Protein AF-A0A966YFW1-F1 (afdb_monomer)

Sequence (247 aa):
MLSRCSARSSPVVWAVPWLLLLPLGALSLADDADTLRVETEVFDGDADTPLAKSLTLFARDVAWDFLAVAPGDGSPSVEPSDDGFGGEIILHDPARERVVLIDSHRNVRTTVDAIQLERLSVSLAKWARQSDDKLICWAGGPGFGEGVQVEDDQLELVGPRVRYRVKTVAAPSPELAVRYQQFADTAVLLRAFLHPGGVPPFPRLAINREVAAADSLPAEVTLETDPRGGFLNAPLAGVLQRQLRSV

Solvent-accessible surface area (backbone atoms only — not comparable to full-atom values): 14273 Å² total; per-residue (Å²): 134,89,85,91,88,87,92,85,86,84,84,91,82,85,90,81,93,76,75,93,73,82,80,84,71,78,75,73,76,77,64,76,86,65,57,49,46,41,34,38,36,32,21,59,45,90,48,94,61,56,55,30,39,35,44,37,40,36,50,90,81,27,39,40,35,42,38,41,71,48,74,74,83,80,59,77,65,59,68,56,44,101,86,67,61,53,35,42,39,38,38,41,32,66,93,73,45,30,34,39,42,34,36,63,84,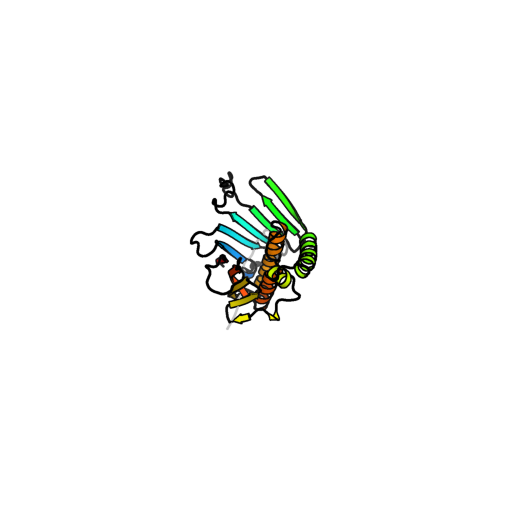79,70,44,75,50,77,49,50,43,69,58,52,50,53,46,51,57,50,51,34,58,52,22,58,70,43,89,48,63,43,42,19,56,34,28,49,89,76,50,69,92,58,49,46,77,50,102,52,38,40,38,38,77,56,66,50,35,37,38,40,32,34,48,39,80,31,99,39,56,68,54,10,47,53,49,33,57,51,53,44,51,52,48,47,49,47,51,68,76,48,75,89,62,80,55,55,51,56,61,45,40,50,41,50,55,41,26,76,66,31,15,37,75,37,31,40,37,40,39,44,50,96,81,74,60,105,68,92,70,92,67,55,24,46,34,36,40,47,49,74,66,134

Secondary structure (DSSP, 8-state):
-------------------------------GGG-EEEEEEEEETT-SS-SEEEEEEEETTEEEEEEEE-TTSSS---PPPTTS--SEEEEEEGGGTEEEEEETTTTEEEEEEHHHHHHHHHHHHHHHTT-SSHHHHHHTSS--GGGEEEETTEEEEEETTEEEEEEEEE-SSHHHHHHHHHHHHHHHHHHHHHSTTS--SHHHHHHHHHHHHTTEEEEEEEEEE-TTS-SSS-PPEEEEEEEEEE-

Nearest PDB structures (foldseek):
  2c5d-assembly1_A  TM=2.124E-01  e=3.261E-01  Homo sapiens
  1pz8-assembly3_C  TM=2.363E-01  e=5.399E-01  Gallus gallus
  5vxz-assembly2_B  TM=2.140E-01  e=7.145E-01  Homo sapiens
  1lhv-assembly1_A  TM=2.208E-01  e=1.000E+00  Homo sapiens
  1pz7-assembly2_B  TM=2.389E-01  e=1.058E+00  Gallus gallus

pLDDT: mean 76.96, std 21.73, range [23.53, 97.19]

Structure (mmCIF, N/CA/C/O backbone):
data_AF-A0A966YFW1-F1
#
_entry.id   AF-A0A966YFW1-F1
#
loop_
_atom_site.group_PDB
_atom_site.id
_atom_site.type_symbol
_atom_site.label_atom_id
_atom_site.label_alt_id
_atom_site.label_comp_id
_atom_site.label_asym_id
_atom_site.label_entity_id
_atom_site.label_seq_id
_atom_site.pdbx_PDB_ins_code
_atom_site.Cartn_x
_atom_site.Cartn_y
_atom_site.Cartn_z
_atom_site.occupancy
_atom_site.B_iso_or_equiv
_atom_site.auth_seq_id
_atom_site.auth_comp_id
_atom_site.auth_asym_id
_atom_site.auth_atom_id
_atom_site.pdbx_PDB_model_num
ATOM 1 N N . MET A 1 1 ? -11.728 -71.885 -36.676 1.00 31.69 1 MET A N 1
ATOM 2 C CA . MET A 1 1 ? -11.290 -73.239 -37.069 1.00 31.69 1 MET A CA 1
ATOM 3 C C . MET A 1 1 ? -10.083 -73.075 -37.993 1.00 31.69 1 MET A C 1
ATOM 5 O O . MET A 1 1 ? -10.265 -72.488 -39.042 1.00 31.69 1 MET A O 1
ATOM 9 N N . LEU A 1 2 ? -8.897 -73.506 -37.521 1.00 27.64 2 LEU A N 1
ATOM 10 C CA . LEU A 1 2 ? -7.653 -73.893 -38.238 1.00 27.64 2 LEU A CA 1
ATOM 11 C C . LEU A 1 2 ? -7.011 -72.862 -39.216 1.00 27.64 2 LEU A C 1
ATOM 13 O O . LEU A 1 2 ? -7.642 -72.502 -40.192 1.00 27.64 2 LEU A O 1
ATOM 17 N N . SER A 1 3 ? -5.822 -72.257 -39.036 1.00 23.53 3 SER A N 1
ATOM 18 C CA . SER A 1 3 ? -4.453 -72.655 -38.607 1.00 23.53 3 SER A CA 1
ATOM 19 C C . SER A 1 3 ? -3.464 -72.846 -39.787 1.00 23.53 3 SER A C 1
ATOM 21 O O . SER A 1 3 ? -3.769 -73.598 -40.706 1.00 23.53 3 SER A O 1
ATOM 23 N N . ARG A 1 4 ? -2.257 -72.238 -39.637 1.00 29.19 4 ARG A N 1
ATOM 24 C CA . ARG A 1 4 ? -0.926 -72.472 -40.290 1.00 29.19 4 ARG A CA 1
ATOM 25 C C . ARG A 1 4 ? -0.712 -71.975 -41.733 1.00 29.19 4 ARG A C 1
ATOM 27 O O . ARG A 1 4 ? -1.647 -71.977 -42.511 1.00 29.19 4 ARG A O 1
ATOM 34 N N . CYS A 1 5 ? 0.488 -71.655 -42.246 1.00 27.42 5 CYS A N 1
ATOM 35 C CA . CYS A 1 5 ? 1.857 -71.253 -41.819 1.00 27.42 5 CYS A CA 1
ATOM 36 C C . CYS A 1 5 ? 2.727 -71.266 -43.111 1.00 27.42 5 CYS A C 1
ATOM 38 O O . CYS A 1 5 ? 2.465 -72.121 -43.950 1.00 27.42 5 CYS A O 1
ATOM 40 N N . SER A 1 6 ? 3.771 -70.417 -43.230 1.00 32.22 6 SER A N 1
ATOM 41 C CA . SER A 1 6 ? 5.041 -70.576 -44.020 1.00 32.22 6 SER A CA 1
ATOM 42 C C . SER A 1 6 ? 5.529 -69.189 -44.507 1.00 32.22 6 SER A C 1
ATOM 44 O O . SER A 1 6 ? 4.779 -68.514 -45.200 1.00 32.22 6 SER A O 1
ATOM 46 N N . ALA A 1 7 ? 6.619 -68.569 -44.026 1.00 34.44 7 ALA A N 1
ATOM 47 C CA . ALA A 1 7 ? 8.069 -68.863 -44.062 1.00 34.44 7 ALA A CA 1
ATOM 48 C C . ALA A 1 7 ? 8.796 -68.443 -45.369 1.00 34.44 7 ALA A C 1
ATOM 50 O O . ALA A 1 7 ? 8.619 -69.075 -46.406 1.00 34.44 7 ALA A O 1
ATOM 51 N N . ARG A 1 8 ? 9.660 -67.409 -45.274 1.00 35.84 8 ARG A N 1
ATOM 52 C CA . ARG A 1 8 ? 10.908 -67.137 -46.049 1.00 35.84 8 ARG A CA 1
ATOM 53 C C . ARG A 1 8 ? 11.538 -65.829 -45.524 1.00 35.84 8 ARG A C 1
ATOM 55 O O . ARG A 1 8 ? 10.876 -64.803 -45.522 1.00 35.84 8 ARG A O 1
ATOM 62 N N . SER A 1 9 ? 12.623 -65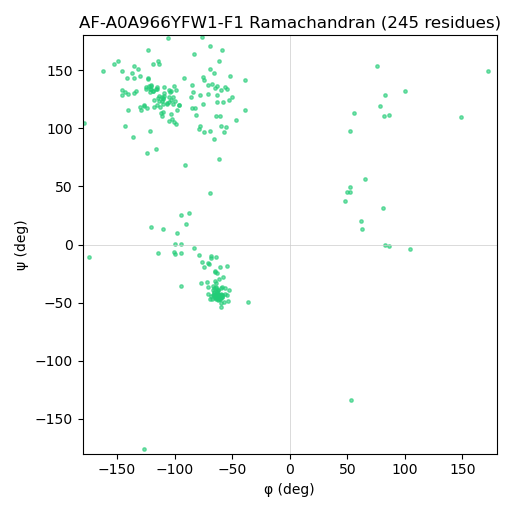.896 -44.747 1.00 38.50 9 SER A N 1
ATOM 63 C CA . SER A 1 9 ? 14.059 -65.905 -45.117 1.00 38.50 9 SER A CA 1
ATOM 64 C C . SER A 1 9 ? 14.671 -64.501 -45.278 1.00 38.50 9 SER A C 1
ATOM 66 O O . SER A 1 9 ? 14.347 -63.783 -46.218 1.00 38.50 9 SER A O 1
ATOM 68 N N . SER A 1 10 ? 15.566 -64.162 -44.341 1.00 39.62 10 SER A N 1
ATOM 69 C CA . SER A 1 10 ? 16.389 -62.942 -44.218 1.00 39.62 10 SER A CA 1
ATOM 70 C C . SER A 1 10 ? 17.486 -62.817 -45.299 1.00 39.62 10 SER A C 1
ATOM 72 O O . SER A 1 10 ? 17.724 -63.779 -46.030 1.00 39.62 10 SER A O 1
ATOM 74 N N . PRO A 1 11 ? 18.176 -61.659 -45.392 1.00 51.38 11 PRO A N 1
ATOM 75 C CA . PRO A 1 11 ? 19.410 -61.453 -44.606 1.00 51.38 11 PRO A CA 1
ATOM 76 C C . PRO A 1 11 ? 19.465 -60.062 -43.929 1.00 51.38 11 PRO A C 1
ATOM 78 O O . PRO A 1 11 ? 19.023 -59.067 -44.485 1.00 51.38 11 PRO A O 1
ATOM 81 N N . VAL A 1 12 ? 19.764 -59.990 -42.628 1.00 47.12 12 VAL A N 1
ATOM 82 C CA . VAL A 1 12 ? 21.082 -59.673 -42.027 1.00 47.12 12 VAL A CA 1
ATOM 83 C C . VAL A 1 12 ? 21.714 -58.381 -42.561 1.00 47.12 12 VAL A C 1
ATOM 85 O O . VAL A 1 12 ? 22.430 -58.399 -43.555 1.00 47.12 12 VAL A O 1
ATOM 88 N N . VAL A 1 13 ? 21.534 -57.290 -41.808 1.00 47.66 13 VAL A N 1
ATOM 89 C CA . VAL A 1 13 ? 22.480 -56.166 -41.726 1.00 47.66 13 VAL A CA 1
ATOM 90 C C . VAL A 1 13 ? 22.655 -55.826 -40.241 1.00 47.66 13 VAL A C 1
ATOM 92 O O . VAL A 1 13 ? 21.691 -55.814 -39.478 1.00 47.66 13 VAL A O 1
ATOM 95 N N . TRP A 1 14 ? 23.910 -55.677 -39.828 1.00 36.69 14 TRP A N 1
ATOM 96 C CA . TRP A 1 14 ? 24.372 -55.468 -38.455 1.00 36.69 14 TRP A CA 1
ATOM 97 C C . TRP A 1 14 ? 24.297 -54.000 -37.995 1.00 36.69 14 TRP A C 1
ATOM 99 O O . TRP A 1 14 ? 24.338 -53.094 -38.822 1.00 36.69 14 TRP A O 1
ATOM 109 N N . ALA A 1 15 ? 24.379 -53.838 -36.662 1.00 36.06 15 ALA A N 1
ATOM 110 C CA . ALA A 1 15 ? 24.678 -52.631 -35.868 1.00 36.06 15 ALA A CA 1
ATOM 111 C C . ALA A 1 15 ? 23.466 -51.698 -35.629 1.00 36.06 15 ALA A C 1
ATOM 113 O O . ALA A 1 15 ? 22.745 -51.377 -36.559 1.00 36.06 15 ALA A O 1
ATOM 114 N N . VAL A 1 16 ? 23.112 -51.258 -34.411 1.00 45.19 16 VAL A N 1
ATOM 115 C CA . VAL A 1 16 ? 23.868 -50.697 -33.269 1.00 45.19 16 VAL A CA 1
ATOM 116 C C . VAL A 1 16 ? 22.967 -50.810 -32.008 1.00 45.19 16 VAL A C 1
A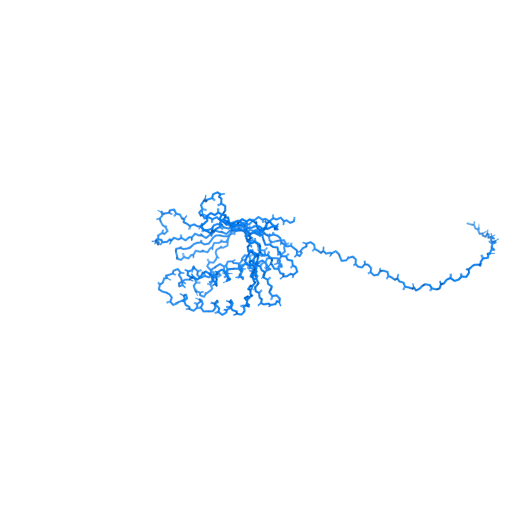TOM 118 O O . VAL A 1 16 ? 21.747 -50.726 -32.156 1.00 45.19 16 VAL A O 1
ATOM 121 N N . PRO A 1 17 ? 23.485 -50.982 -30.772 1.00 47.59 17 PRO A N 1
ATOM 122 C CA . PRO A 1 17 ? 22.651 -51.010 -29.572 1.00 47.59 17 PRO A CA 1
ATOM 123 C C . PRO A 1 17 ? 22.331 -49.576 -29.142 1.00 47.59 17 PRO A C 1
ATOM 125 O O . PRO A 1 17 ? 23.225 -48.844 -28.719 1.00 47.59 17 PRO A O 1
ATOM 128 N N . TRP A 1 18 ? 21.074 -49.153 -29.255 1.00 44.62 18 TRP A N 1
ATOM 129 C CA . TRP A 1 18 ? 20.637 -47.867 -28.715 1.00 44.62 18 TRP A CA 1
ATOM 130 C C . TRP A 1 18 ? 19.889 -48.046 -27.402 1.00 44.62 18 TRP A C 1
ATOM 132 O O . TRP A 1 18 ? 18.899 -48.768 -27.298 1.00 44.62 18 TRP A O 1
ATOM 142 N N . LEU A 1 19 ? 20.473 -47.382 -26.408 1.00 39.72 19 LEU A N 1
ATOM 143 C CA . LEU A 1 19 ? 20.003 -47.137 -25.062 1.00 39.72 19 LEU A CA 1
ATOM 144 C C . LEU A 1 19 ? 18.502 -46.836 -24.991 1.00 39.72 19 LEU A C 1
ATOM 146 O O . LEU A 1 19 ? 17.959 -46.053 -25.767 1.00 39.72 19 LEU A O 1
ATOM 150 N N . LEU A 1 20 ? 17.903 -47.375 -23.931 1.00 50.75 20 LEU A N 1
ATOM 151 C CA . LEU A 1 20 ? 16.764 -46.803 -23.225 1.00 50.75 20 LEU A CA 1
ATOM 152 C C . LEU A 1 20 ? 16.899 -45.277 -23.112 1.00 50.75 20 LEU A C 1
ATOM 154 O O . LEU A 1 20 ? 17.779 -44.778 -22.414 1.00 50.75 20 LEU A O 1
ATOM 158 N N . LEU A 1 21 ? 15.985 -44.552 -23.747 1.00 39.50 21 LEU A N 1
ATOM 159 C CA . LEU A 1 21 ? 15.719 -43.146 -23.473 1.00 39.50 21 LEU A CA 1
ATOM 160 C C . LEU A 1 21 ? 14.202 -42.970 -23.436 1.00 39.50 21 LEU A C 1
ATOM 162 O O . LEU A 1 21 ? 13.542 -42.788 -24.455 1.00 39.50 21 LEU A O 1
ATOM 166 N N . LEU A 1 22 ? 13.655 -43.077 -22.224 1.00 46.47 22 LEU A N 1
ATOM 167 C CA . LEU A 1 22 ? 12.407 -42.418 -21.859 1.00 46.47 22 LEU A CA 1
ATOM 168 C C . LEU A 1 22 ? 12.604 -40.913 -22.089 1.00 46.47 22 LEU A C 1
ATOM 170 O O . LEU A 1 22 ? 13.485 -40.343 -21.440 1.00 46.47 22 LEU A O 1
ATOM 174 N N . PRO A 1 23 ? 11.797 -40.220 -22.907 1.00 44.59 23 PRO A N 1
ATOM 175 C CA . PRO A 1 23 ? 11.575 -38.820 -22.646 1.00 44.59 23 PRO A CA 1
ATOM 176 C C . PRO A 1 23 ? 10.559 -38.761 -21.508 1.00 44.59 23 PRO A C 1
ATOM 178 O O . PRO A 1 23 ? 9.353 -38.930 -21.691 1.00 44.59 23 PRO A O 1
ATOM 181 N N . LEU A 1 24 ? 11.099 -38.541 -20.312 1.00 52.38 24 LEU A N 1
ATOM 182 C CA . LEU A 1 24 ? 10.411 -37.948 -19.176 1.00 52.38 24 LEU A CA 1
ATOM 183 C C . LEU A 1 24 ? 9.994 -36.523 -19.590 1.00 52.38 24 LEU A C 1
ATOM 185 O O . LEU A 1 24 ? 10.626 -35.535 -19.237 1.00 52.38 24 LEU A O 1
ATOM 189 N N . GLY A 1 25 ? 8.981 -36.424 -20.443 1.00 36.81 25 GLY A N 1
ATOM 190 C CA . GLY A 1 25 ? 8.371 -35.168 -20.847 1.00 36.81 25 GLY A CA 1
ATOM 191 C C . GLY A 1 25 ? 7.224 -34.852 -19.907 1.00 36.81 25 GLY A C 1
ATOM 192 O O . GLY A 1 25 ? 6.070 -34.904 -20.320 1.00 36.81 25 GLY A O 1
ATOM 193 N N . ALA A 1 26 ? 7.525 -34.549 -18.643 1.00 43.28 26 ALA A N 1
ATOM 194 C CA . ALA A 1 26 ? 6.608 -33.731 -17.866 1.00 43.28 26 ALA A CA 1
ATOM 195 C C . ALA A 1 26 ? 6.612 -32.351 -18.535 1.00 43.28 26 ALA A C 1
ATOM 197 O O . ALA A 1 26 ? 7.470 -31.513 -18.268 1.00 43.28 26 ALA A O 1
ATOM 198 N N . LEU A 1 27 ? 5.694 -32.154 -19.483 1.00 38.38 27 LEU A N 1
ATOM 199 C CA . LEU A 1 27 ? 5.225 -30.828 -19.847 1.00 38.38 27 LEU A CA 1
ATOM 200 C C . LEU A 1 27 ? 4.682 -30.227 -18.553 1.00 38.38 27 LEU A C 1
ATOM 202 O O . LEU A 1 27 ? 3.572 -30.538 -18.130 1.00 38.38 27 LEU A O 1
ATOM 206 N N . SER A 1 28 ? 5.519 -29.435 -17.886 1.00 43.19 28 SER A N 1
ATOM 207 C CA . SER A 1 28 ? 5.058 -28.495 -16.881 1.00 43.19 28 SER A CA 1
ATOM 208 C C . SER A 1 28 ? 4.106 -27.563 -17.616 1.00 43.19 28 SER A C 1
ATOM 210 O O . SER A 1 28 ? 4.543 -26.695 -18.369 1.00 43.19 28 SER A O 1
ATOM 212 N N . LEU A 1 29 ? 2.806 -27.787 -17.440 1.00 41.31 29 LEU A N 1
ATOM 213 C CA . LEU A 1 29 ? 1.833 -26.713 -17.536 1.00 41.31 29 LEU A CA 1
ATOM 214 C C . LEU A 1 29 ? 2.327 -25.671 -16.530 1.00 41.31 29 LEU A C 1
ATOM 216 O O . LEU A 1 29 ? 2.267 -25.900 -15.326 1.00 41.31 29 LEU A O 1
ATOM 220 N N . ALA A 1 30 ? 2.977 -24.616 -17.020 1.00 40.53 30 ALA A N 1
ATOM 221 C CA . ALA A 1 30 ? 3.114 -23.409 -16.230 1.00 40.53 30 ALA A CA 1
ATOM 222 C C . ALA A 1 30 ? 1.677 -22.961 -15.974 1.00 40.53 30 ALA A C 1
ATOM 224 O O . ALA A 1 30 ? 0.942 -22.677 -16.918 1.00 40.53 30 ALA A O 1
ATOM 225 N N . ASP A 1 31 ? 1.264 -23.083 -14.723 1.00 43.78 31 ASP A N 1
ATOM 226 C CA . ASP A 1 31 ? -0.057 -22.708 -14.266 1.00 43.78 31 ASP A CA 1
ATOM 227 C C . ASP A 1 31 ? -0.209 -21.193 -14.466 1.00 43.78 31 ASP A C 1
ATOM 229 O O . ASP A 1 31 ? 0.606 -20.415 -13.969 1.00 43.78 31 ASP A O 1
ATOM 233 N N . ASP A 1 32 ? -1.221 -20.770 -15.225 1.00 52.00 32 ASP A N 1
ATOM 234 C CA . ASP A 1 32 ? -1.573 -19.350 -15.426 1.00 52.00 32 ASP A CA 1
ATOM 235 C C . ASP A 1 32 ? -2.011 -18.693 -14.095 1.00 52.00 32 ASP A C 1
ATOM 237 O O . ASP A 1 32 ? -2.123 -17.475 -13.982 1.00 52.00 32 ASP A O 1
ATOM 241 N N . ALA A 1 33 ? -2.226 -19.508 -13.053 1.00 56.88 33 ALA A N 1
ATOM 242 C CA . ALA A 1 33 ? -2.637 -19.097 -11.716 1.00 56.88 33 ALA A CA 1
ATOM 243 C C . ALA A 1 33 ? -1.577 -18.300 -10.927 1.00 56.88 33 ALA A C 1
ATOM 245 O O . ALA A 1 33 ? -1.896 -17.750 -9.871 1.00 56.88 33 ALA A O 1
ATOM 246 N N . ASP A 1 34 ? -0.330 -18.218 -11.406 1.00 68.56 34 ASP A N 1
ATOM 247 C CA . ASP A 1 34 ? 0.773 -17.595 -10.660 1.00 68.56 34 ASP A CA 1
ATOM 248 C C . ASP A 1 34 ? 1.116 -16.159 -11.072 1.00 68.56 34 ASP A C 1
ATOM 250 O O . ASP A 1 34 ? 1.922 -15.501 -10.399 1.00 68.56 34 ASP A O 1
ATOM 254 N N . THR A 1 35 ? 0.516 -15.658 -12.151 1.00 80.62 35 THR A N 1
ATOM 255 C CA . THR A 1 35 ? 0.765 -14.303 -12.648 1.00 80.62 35 THR A CA 1
ATOM 256 C C . THR A 1 35 ? -0.431 -13.398 -12.412 1.00 80.62 35 THR A C 1
ATOM 258 O O . THR A 1 35 ? -1.559 -13.732 -12.752 1.00 80.62 35 THR A O 1
ATOM 261 N N . LEU A 1 36 ? -0.178 -12.218 -11.846 1.00 88.50 36 LEU A N 1
ATOM 262 C CA . LEU A 1 36 ? -1.191 -11.186 -11.650 1.00 88.50 36 LEU A CA 1
ATOM 263 C C . LEU A 1 36 ? -0.717 -9.881 -12.289 1.00 88.50 36 LEU A C 1
ATOM 265 O O . LEU A 1 36 ? 0.419 -9.451 -12.083 1.00 88.50 36 LEU A O 1
ATOM 269 N N . ARG A 1 37 ? -1.612 -9.235 -13.034 1.00 92.88 37 ARG A N 1
ATOM 270 C CA . ARG A 1 37 ? -1.425 -7.894 -13.588 1.00 92.88 37 ARG A CA 1
ATOM 271 C C . ARG A 1 37 ? -2.409 -6.932 -12.936 1.00 92.88 37 ARG A C 1
ATOM 273 O O . ARG A 1 37 ? -3.615 -7.174 -12.930 1.00 92.88 37 ARG A O 1
ATOM 280 N N . VAL A 1 38 ? -1.891 -5.829 -12.410 1.00 91.88 38 VAL A N 1
ATOM 281 C CA . VAL A 1 38 ? -2.697 -4.756 -11.821 1.00 91.88 38 VAL A CA 1
ATOM 282 C C . VAL A 1 38 ? -2.306 -3.444 -12.473 1.00 91.88 38 VAL A C 1
ATOM 284 O O . VAL A 1 38 ? -1.158 -3.024 -12.394 1.00 91.88 38 VAL A O 1
ATOM 287 N N . GLU A 1 39 ? -3.262 -2.784 -13.104 1.00 92.38 39 GLU A N 1
ATOM 288 C CA . GLU A 1 39 ? -3.113 -1.411 -13.568 1.00 92.38 39 GLU A CA 1
ATOM 289 C C . GLU A 1 39 ? -3.774 -0.494 -12.554 1.00 92.38 39 GLU A C 1
ATOM 291 O O . GLU A 1 39 ? -4.884 -0.761 -12.101 1.00 92.38 39 GLU A O 1
ATOM 296 N N . THR A 1 40 ? -3.086 0.570 -12.170 1.00 90.50 40 THR A N 1
ATOM 297 C CA . THR A 1 40 ? -3.562 1.528 -11.182 1.00 90.50 40 THR A CA 1
ATOM 298 C C . THR A 1 40 ? -3.635 2.910 -11.801 1.00 90.50 40 THR A C 1
ATOM 300 O O . THR A 1 40 ? -2.687 3.359 -12.438 1.00 90.50 40 THR A O 1
ATOM 303 N N . GLU A 1 41 ? -4.723 3.620 -11.530 1.00 90.38 41 GLU A N 1
ATOM 304 C CA . GLU A 1 41 ? -4.873 5.042 -11.820 1.00 90.38 41 GLU A CA 1
ATOM 305 C C . GLU A 1 41 ? -5.162 5.795 -10.521 1.00 90.38 41 GLU A C 1
ATOM 307 O O . GLU A 1 41 ? -6.019 5.383 -9.737 1.00 90.38 41 GLU A O 1
ATOM 312 N N . VAL A 1 42 ? -4.430 6.883 -10.279 1.00 87.12 42 VAL A N 1
ATOM 313 C CA . VAL A 1 42 ? -4.583 7.733 -9.092 1.00 87.12 42 VAL A CA 1
ATOM 314 C C . VAL A 1 42 ? -5.158 9.077 -9.512 1.00 87.12 42 VAL A C 1
ATOM 316 O O . VAL A 1 42 ? -4.582 9.740 -10.366 1.00 87.12 42 VAL A O 1
ATOM 319 N N . PHE A 1 43 ? -6.246 9.502 -8.883 1.00 87.00 43 PHE A N 1
ATOM 320 C CA . PHE A 1 43 ? -6.932 10.768 -9.125 1.00 87.00 43 PHE A CA 1
ATOM 321 C C . PHE A 1 43 ? -6.920 11.632 -7.860 1.00 87.00 43 PHE A C 1
ATOM 323 O O . PHE A 1 43 ? -6.836 11.108 -6.744 1.00 87.00 43 PHE A O 1
ATOM 330 N N . ASP A 1 44 ? -7.024 12.947 -8.046 1.00 82.88 44 ASP A N 1
ATOM 331 C CA . ASP A 1 44 ? -7.275 13.916 -6.976 1.00 82.88 44 ASP A CA 1
ATOM 332 C C . ASP A 1 44 ? -8.682 14.498 -7.126 1.00 82.88 44 ASP A C 1
ATOM 334 O O . ASP A 1 44 ? -9.043 15.054 -8.165 1.00 82.88 44 ASP A O 1
ATOM 338 N N . GLY A 1 45 ? -9.488 14.309 -6.088 1.00 80.62 45 GLY A N 1
ATOM 339 C CA . GLY A 1 45 ? -10.914 14.586 -6.068 1.00 80.62 45 GLY A CA 1
ATOM 340 C C . GLY A 1 45 ? -11.650 13.905 -7.221 1.00 80.62 45 GLY A C 1
ATOM 341 O O . GLY A 1 45 ? -11.430 12.732 -7.523 1.00 80.62 45 GLY A O 1
ATOM 342 N N . ASP A 1 46 ? -12.509 14.683 -7.871 1.00 77.50 46 ASP A N 1
ATOM 343 C CA . ASP A 1 46 ? -13.343 14.255 -8.995 1.00 77.50 46 ASP A CA 1
ATOM 344 C C . ASP A 1 46 ? -12.694 14.568 -10.358 1.00 77.50 46 ASP A C 1
ATOM 346 O O . ASP A 1 46 ? -13.389 14.785 -11.350 1.00 77.50 46 ASP A O 1
ATOM 350 N N . ALA A 1 47 ? -11.361 14.672 -10.422 1.00 80.06 47 ALA A N 1
ATOM 351 C CA . ALA A 1 47 ? -10.672 14.938 -11.680 1.00 80.06 47 ALA A CA 1
ATOM 352 C C . ALA A 1 47 ? -10.857 13.780 -12.676 1.00 80.06 47 ALA A C 1
ATOM 354 O O . ALA A 1 47 ? -10.643 12.619 -12.342 1.00 80.06 47 ALA A O 1
ATOM 355 N N . ASP A 1 48 ? -11.160 14.103 -13.936 1.00 80.00 48 ASP A N 1
ATOM 356 C CA . ASP A 1 48 ? -11.307 13.102 -15.007 1.00 80.00 48 ASP A CA 1
ATOM 357 C C . ASP A 1 48 ? -9.960 12.563 -15.522 1.00 80.00 48 ASP A C 1
ATOM 359 O O . ASP A 1 48 ? -9.905 11.562 -16.237 1.00 80.00 48 ASP A O 1
ATOM 363 N N . THR A 1 49 ? -8.855 13.240 -15.195 1.00 80.88 49 THR A N 1
ATOM 364 C CA . THR A 1 49 ? -7.502 12.845 -15.604 1.00 80.88 49 THR A CA 1
ATOM 365 C C . THR A 1 49 ? -6.727 12.328 -14.395 1.00 80.88 49 THR A C 1
ATOM 367 O O . THR A 1 49 ? -6.644 13.039 -13.392 1.00 80.88 49 THR A O 1
ATOM 370 N N . PRO A 1 50 ? -6.131 11.126 -14.469 1.00 83.88 50 PRO A N 1
ATOM 371 C CA . PRO A 1 50 ? -5.330 10.606 -13.373 1.00 83.88 50 PRO A CA 1
ATOM 372 C C . PRO A 1 50 ? -4.015 11.381 -13.241 1.00 83.88 50 PRO A C 1
ATOM 374 O O . PRO A 1 50 ? -3.334 11.653 -14.229 1.00 83.88 50 PRO A O 1
ATOM 377 N N . LEU A 1 51 ? -3.640 11.682 -12.000 1.00 82.31 51 LEU A N 1
ATOM 378 C CA . LEU A 1 51 ? -2.353 12.260 -11.618 1.00 82.31 51 LEU A CA 1
ATOM 379 C C . LEU A 1 51 ? -1.187 11.299 -11.867 1.00 82.31 51 LEU A C 1
ATOM 381 O O . LEU A 1 51 ? -0.086 11.715 -12.222 1.00 82.31 51 LEU A O 1
ATOM 385 N N . ALA A 1 52 ? -1.423 10.007 -11.660 1.00 83.25 52 ALA A N 1
ATOM 386 C CA . ALA A 1 52 ? -0.418 8.977 -11.857 1.00 83.25 52 ALA A CA 1
ATOM 387 C C . ALA A 1 52 ? -1.060 7.696 -12.373 1.00 83.25 52 ALA A C 1
ATOM 389 O O . ALA A 1 52 ? -2.207 7.375 -12.041 1.00 83.25 52 ALA A O 1
ATOM 390 N N . LYS A 1 53 ? -0.288 6.950 -13.159 1.00 87.06 53 LYS A N 1
ATOM 391 C CA . LYS A 1 53 ? -0.621 5.590 -13.567 1.00 87.06 53 LYS A CA 1
ATOM 392 C C . LYS A 1 53 ? 0.504 4.658 -13.155 1.00 87.06 53 LYS A C 1
ATOM 394 O O . LYS A 1 53 ? 1.674 5.025 -13.251 1.00 87.06 53 LYS A O 1
ATOM 399 N N . SER A 1 54 ? 0.169 3.448 -12.737 1.00 89.38 54 SER A N 1
ATOM 400 C CA . SER A 1 54 ? 1.171 2.402 -12.565 1.00 89.38 54 SER A CA 1
ATOM 401 C C . SER A 1 54 ? 0.712 1.070 -13.131 1.00 89.38 54 SER A C 1
ATOM 403 O O . SER A 1 54 ? -0.484 0.793 -13.248 1.00 89.38 54 SER A O 1
ATOM 405 N N . LEU A 1 55 ? 1.687 0.253 -13.511 1.00 92.00 55 LEU A N 1
ATOM 406 C CA . LEU A 1 55 ? 1.495 -1.140 -13.882 1.00 92.00 55 LEU A CA 1
ATOM 407 C C . LEU A 1 55 ? 2.280 -1.994 -12.895 1.00 92.00 55 LEU A C 1
ATOM 409 O O . LEU A 1 55 ? 3.502 -1.916 -12.865 1.00 92.00 55 LEU A O 1
ATOM 413 N N . THR A 1 56 ? 1.595 -2.844 -12.143 1.00 93.94 56 THR A N 1
ATOM 414 C CA . THR A 1 56 ? 2.221 -3.819 -11.256 1.00 93.94 56 THR A CA 1
ATOM 415 C C . THR A 1 56 ? 2.086 -5.223 -11.840 1.00 93.94 56 THR A C 1
ATOM 417 O O . THR A 1 56 ? 0.977 -5.711 -12.075 1.00 93.94 56 THR A O 1
ATOM 420 N N . LEU A 1 57 ? 3.218 -5.890 -12.064 1.00 94.00 57 LEU A N 1
ATOM 421 C CA . LEU A 1 57 ? 3.295 -7.273 -12.529 1.00 94.00 57 LEU A CA 1
ATOM 422 C C . LEU A 1 57 ? 3.829 -8.167 -11.413 1.00 94.00 57 LEU A C 1
ATOM 424 O O . LEU A 1 57 ? 4.937 -7.961 -10.918 1.00 94.00 57 LEU A O 1
ATOM 428 N N . PHE A 1 58 ? 3.063 -9.188 -11.052 1.00 92.25 58 PHE A N 1
ATOM 429 C CA . PHE A 1 58 ? 3.467 -10.211 -10.097 1.00 92.25 58 PHE A CA 1
ATOM 430 C C . PHE A 1 58 ? 3.971 -11.422 -10.871 1.00 92.25 58 PHE A C 1
ATOM 432 O O . PHE A 1 58 ? 3.212 -12.062 -11.599 1.00 92.25 58 PHE A O 1
ATOM 439 N N . ALA A 1 59 ? 5.256 -11.730 -10.719 1.00 86.62 59 ALA A N 1
ATOM 440 C CA . ALA A 1 59 ? 5.876 -12.880 -11.358 1.00 86.62 59 ALA A CA 1
ATOM 441 C C . ALA A 1 59 ? 6.945 -13.474 -10.441 1.00 86.62 59 ALA A C 1
ATOM 443 O O . ALA A 1 59 ? 7.851 -12.765 -10.002 1.00 86.62 59 ALA A O 1
ATOM 444 N N . ARG A 1 60 ? 6.875 -14.793 -10.207 1.00 82.06 60 ARG A N 1
ATOM 445 C CA . ARG A 1 60 ? 7.872 -15.545 -9.416 1.00 82.06 60 ARG A CA 1
ATOM 446 C C . ARG A 1 60 ? 8.132 -14.910 -8.040 1.00 82.06 60 ARG A C 1
ATOM 448 O O . ARG A 1 60 ? 9.281 -14.649 -7.694 1.00 82.06 60 ARG A O 1
ATOM 455 N N . ASP A 1 61 ? 7.055 -14.604 -7.316 1.00 83.94 61 ASP A N 1
ATOM 456 C CA . ASP A 1 61 ? 7.061 -13.982 -5.977 1.00 83.94 61 ASP A CA 1
ATOM 457 C C . ASP A 1 61 ? 7.673 -12.575 -5.889 1.00 83.94 61 ASP A C 1
ATOM 459 O O . ASP A 1 61 ? 7.911 -12.059 -4.799 1.00 83.94 61 ASP A O 1
ATOM 463 N N . VAL A 1 62 ? 7.898 -11.926 -7.032 1.00 92.06 62 VAL A N 1
ATOM 464 C CA . VAL A 1 62 ? 8.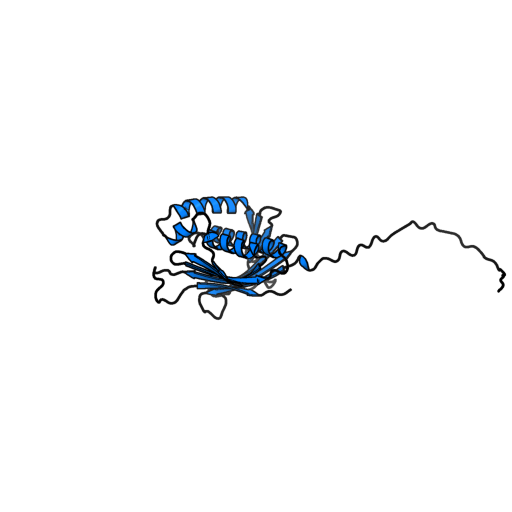396 -10.554 -7.117 1.00 92.06 62 VAL A CA 1
ATOM 465 C C . VAL A 1 62 ? 7.326 -9.678 -7.757 1.00 92.06 62 VAL A C 1
ATOM 467 O O . VAL A 1 62 ? 6.755 -10.046 -8.788 1.00 92.06 62 VAL A O 1
ATOM 470 N N . ALA A 1 63 ? 7.069 -8.512 -7.163 1.00 94.88 63 ALA A N 1
ATOM 471 C CA . ALA A 1 63 ? 6.202 -7.502 -7.760 1.00 94.88 63 ALA A CA 1
ATOM 472 C C . ALA A 1 63 ? 7.052 -6.413 -8.423 1.00 94.88 63 ALA A C 1
ATOM 474 O O . ALA A 1 63 ? 7.905 -5.795 -7.781 1.00 94.88 63 ALA A O 1
ATOM 475 N N . TRP A 1 64 ? 6.821 -6.203 -9.713 1.00 94.88 64 TRP A N 1
ATOM 476 C CA . TRP A 1 64 ? 7.433 -5.152 -10.519 1.00 94.88 64 TRP A CA 1
ATOM 477 C C . TRP A 1 64 ? 6.412 -4.047 -10.712 1.00 94.88 64 TRP A C 1
ATOM 479 O O . TRP A 1 64 ? 5.416 -4.276 -11.390 1.00 94.88 64 TRP A O 1
ATOM 489 N N . ASP A 1 65 ? 6.649 -2.880 -10.133 1.00 93.19 65 ASP A N 1
ATOM 490 C CA . ASP A 1 65 ? 5.787 -1.715 -10.280 1.00 93.19 65 ASP A CA 1
ATOM 491 C C . ASP A 1 65 ? 6.456 -0.683 -11.190 1.00 93.19 65 ASP A C 1
ATOM 493 O O . ASP A 1 65 ? 7.571 -0.225 -10.936 1.00 93.19 65 ASP A O 1
ATOM 497 N N . PHE A 1 66 ? 5.781 -0.360 -12.286 1.00 91.56 66 PHE A N 1
ATOM 498 C CA . PHE A 1 66 ? 6.213 0.613 -13.279 1.00 91.56 66 PHE A CA 1
ATOM 499 C C . PHE A 1 66 ? 5.375 1.870 -13.087 1.00 91.56 66 PHE A C 1
ATOM 501 O O . PHE A 1 66 ? 4.192 1.882 -13.435 1.00 91.56 66 PHE A O 1
ATOM 508 N N . LEU A 1 67 ? 5.973 2.916 -12.523 1.00 86.88 67 LEU A N 1
ATOM 509 C CA . LEU A 1 67 ? 5.294 4.163 -12.202 1.00 86.88 67 LEU A CA 1
ATOM 510 C C . LEU A 1 67 ? 5.495 5.185 -13.323 1.00 86.88 67 LEU A C 1
ATOM 512 O O . LEU A 1 67 ? 6.617 5.603 -13.609 1.00 86.88 67 LEU A O 1
ATOM 516 N N . ALA A 1 68 ? 4.389 5.624 -13.918 1.00 79.75 68 ALA A N 1
ATOM 517 C CA . ALA A 1 68 ? 4.345 6.728 -14.865 1.00 79.75 68 ALA A CA 1
ATOM 518 C C . ALA A 1 68 ? 3.606 7.912 -14.222 1.00 79.75 68 ALA A C 1
ATOM 520 O O . ALA A 1 68 ? 2.391 7.869 -14.003 1.00 79.75 68 ALA A O 1
ATOM 521 N N . VAL A 1 69 ? 4.341 8.979 -13.912 1.00 63.97 69 VAL A N 1
ATOM 522 C CA . VAL A 1 69 ? 3.752 10.230 -13.412 1.00 63.97 69 VAL A CA 1
ATOM 523 C C . VAL A 1 69 ? 3.299 11.065 -14.607 1.00 63.97 69 VAL A C 1
ATOM 525 O O . VAL A 1 69 ? 4.044 11.219 -15.577 1.00 63.97 69 VAL A O 1
ATOM 528 N N . ALA A 1 70 ? 2.065 11.576 -14.571 1.00 57.31 70 ALA A N 1
ATOM 529 C CA . ALA A 1 70 ? 1.569 12.427 -15.643 1.00 57.31 70 ALA A CA 1
ATOM 530 C C . ALA A 1 70 ? 2.339 13.766 -15.656 1.00 57.31 70 ALA A C 1
ATOM 532 O O . ALA A 1 70 ? 2.569 14.349 -14.594 1.00 57.31 70 ALA A O 1
ATOM 533 N N . PRO A 1 71 ? 2.720 14.297 -16.831 1.00 48.34 71 PRO A N 1
ATOM 534 C CA . PRO A 1 71 ? 3.372 15.598 -16.924 1.00 48.34 71 PRO A CA 1
ATOM 535 C C . PRO A 1 71 ? 2.359 16.697 -16.569 1.00 48.34 71 PRO A C 1
ATOM 537 O O . PRO A 1 71 ? 1.543 17.089 -17.401 1.00 48.34 71 PRO A O 1
ATOM 540 N N . GLY A 1 72 ? 2.363 17.174 -15.322 1.00 45.16 72 GLY A N 1
ATOM 541 C CA . GLY A 1 72 ? 1.395 18.188 -14.886 1.00 45.16 72 GLY A CA 1
ATOM 542 C C . GLY A 1 72 ? 1.565 18.774 -13.483 1.00 45.16 72 GLY A C 1
ATOM 543 O O . GLY A 1 72 ? 0.935 19.786 -13.191 1.00 45.16 72 GLY A O 1
ATOM 544 N N . ASP A 1 73 ? 2.422 18.219 -12.624 1.00 43.38 73 ASP A N 1
ATOM 545 C CA . ASP A 1 73 ? 2.582 18.671 -11.230 1.00 43.38 73 ASP A CA 1
ATOM 546 C C . ASP A 1 73 ? 3.771 19.628 -11.001 1.00 43.38 73 ASP A C 1
ATOM 548 O O . ASP A 1 73 ? 4.110 19.959 -9.866 1.00 43.38 73 ASP A O 1
ATOM 552 N N . GLY A 1 74 ? 4.402 20.115 -12.073 1.00 44.41 74 GLY A N 1
ATOM 553 C CA . GLY A 1 74 ? 5.618 20.927 -11.984 1.00 44.41 74 GLY A CA 1
ATOM 554 C C . GLY A 1 74 ? 6.901 20.103 -11.846 1.00 44.41 74 GLY A C 1
ATOM 555 O O . GLY A 1 74 ? 7.988 20.686 -11.850 1.00 44.41 74 GLY A O 1
ATOM 556 N N . SER A 1 75 ? 6.809 18.769 -11.808 1.00 43.91 75 SER A N 1
ATOM 557 C CA . SER A 1 75 ? 7.928 17.914 -12.197 1.00 43.91 75 SER A CA 1
ATOM 558 C C . SER A 1 75 ? 8.223 18.161 -13.678 1.00 43.91 75 SER A C 1
ATOM 560 O O . SER A 1 75 ? 7.279 18.295 -14.466 1.00 43.91 75 SER A O 1
ATOM 562 N N . PRO A 1 76 ? 9.503 18.285 -14.083 1.00 42.03 76 PRO A N 1
ATOM 563 C CA . PRO A 1 76 ? 9.841 18.458 -15.487 1.00 42.03 76 PRO A CA 1
ATOM 564 C C . PRO A 1 76 ? 9.161 17.335 -16.261 1.00 42.03 76 PRO A C 1
ATOM 566 O O . PRO A 1 76 ? 9.323 16.170 -15.906 1.00 42.03 76 PRO A O 1
ATOM 569 N N . SER A 1 77 ? 8.359 17.699 -17.262 1.00 45.12 77 SER A N 1
ATOM 570 C CA . SER A 1 77 ? 7.783 16.761 -18.217 1.00 45.12 77 SER A CA 1
ATOM 571 C C . SER A 1 77 ? 8.906 15.841 -18.673 1.00 45.12 77 SER A C 1
ATOM 573 O O . SER A 1 77 ? 9.841 16.297 -19.335 1.00 45.12 77 SER A O 1
ATOM 575 N N . VAL A 1 78 ? 8.874 14.591 -18.205 1.00 51.94 78 VAL A N 1
ATOM 576 C CA . VAL A 1 78 ? 9.922 13.630 -18.516 1.00 51.94 78 VAL A CA 1
ATOM 577 C C . VAL A 1 78 ? 9.674 13.233 -19.956 1.00 51.94 78 VAL A C 1
ATOM 579 O O . VAL A 1 78 ? 8.786 12.435 -20.254 1.00 51.94 78 VAL A O 1
ATOM 582 N N . GLU A 1 79 ? 10.401 13.886 -20.858 1.00 52.00 79 GLU A N 1
ATOM 583 C CA . GLU A 1 79 ? 10.528 13.428 -22.233 1.00 52.00 79 GLU A CA 1
ATOM 584 C C . GLU A 1 79 ? 10.907 11.940 -22.166 1.00 52.00 79 GLU A C 1
ATOM 586 O O . GLU A 1 79 ? 11.829 11.584 -21.420 1.00 52.00 79 GLU A O 1
ATOM 591 N N . PRO A 1 80 ? 10.169 11.053 -22.852 1.00 54.09 80 PRO A N 1
ATOM 592 C 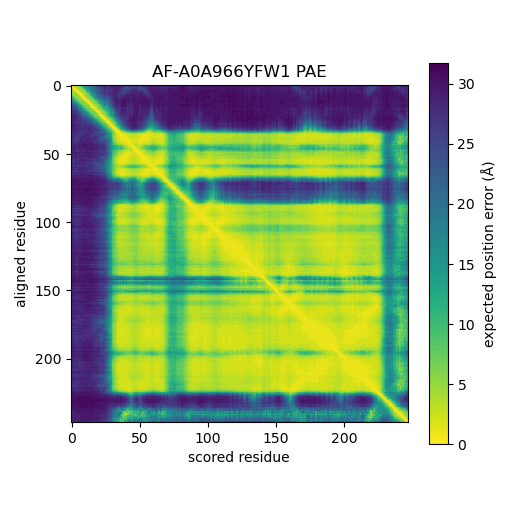CA . PRO A 1 80 ? 10.479 9.634 -22.835 1.00 54.09 80 PRO A CA 1
ATOM 593 C C . PRO A 1 80 ? 11.940 9.434 -23.253 1.00 54.09 80 PRO A C 1
ATOM 595 O O . PRO A 1 80 ? 12.407 10.039 -24.218 1.00 54.09 80 PRO A O 1
ATOM 598 N N . SER A 1 81 ? 12.667 8.604 -22.508 1.00 54.50 81 SER A N 1
ATOM 599 C CA . SER A 1 81 ? 14.019 8.175 -22.869 1.00 54.50 81 SER A CA 1
ATOM 600 C C . SER A 1 81 ? 14.025 7.470 -24.232 1.00 54.50 81 SER A C 1
ATOM 602 O O . SER A 1 81 ? 12.975 7.092 -24.749 1.00 54.50 81 SER A O 1
ATOM 604 N N . ASP A 1 82 ? 15.208 7.256 -24.821 1.00 53.84 82 ASP A N 1
ATOM 605 C CA . ASP A 1 82 ? 15.370 6.601 -26.136 1.00 53.84 82 ASP A CA 1
ATOM 606 C C . ASP A 1 82 ? 14.704 5.203 -26.232 1.00 53.84 82 ASP A C 1
ATOM 608 O O . ASP A 1 82 ? 14.453 4.707 -27.330 1.00 53.84 82 ASP A O 1
ATOM 612 N N . ASP A 1 83 ? 14.397 4.565 -25.096 1.00 55.38 83 ASP A N 1
ATOM 613 C CA . ASP A 1 83 ? 13.673 3.290 -24.972 1.00 55.38 83 ASP A CA 1
ATOM 614 C C . ASP A 1 83 ? 12.149 3.435 -24.751 1.00 55.38 83 ASP A C 1
ATOM 616 O O . ASP A 1 83 ? 11.433 2.435 -24.665 1.00 55.38 83 ASP A O 1
ATOM 620 N N . GLY A 1 84 ? 11.635 4.665 -24.696 1.00 58.53 84 GLY A N 1
ATOM 621 C CA . GLY A 1 84 ? 10.215 4.996 -24.596 1.00 58.53 84 GLY A CA 1
ATOM 622 C C . GLY A 1 84 ? 9.632 5.046 -23.177 1.00 58.53 84 GLY A C 1
ATOM 623 O O . GLY A 1 84 ? 8.446 5.354 -23.054 1.00 58.53 84 GLY A O 1
ATOM 624 N N . PHE A 1 85 ? 10.406 4.778 -22.111 1.00 64.38 85 PHE A N 1
ATOM 625 C CA . PHE A 1 85 ? 9.904 4.762 -20.724 1.00 64.38 85 PHE A CA 1
ATOM 626 C C . PHE A 1 85 ? 10.635 5.753 -19.798 1.00 64.38 85 PHE A C 1
ATOM 628 O O . PHE A 1 85 ? 11.668 5.446 -19.209 1.00 64.38 85 PHE A O 1
ATOM 635 N N . GLY A 1 86 ? 10.034 6.930 -19.593 1.00 63.75 86 GLY A N 1
ATOM 636 C CA . GLY A 1 86 ? 10.524 7.971 -18.675 1.00 63.75 86 GLY A CA 1
ATOM 637 C C . GLY A 1 86 ? 10.046 7.846 -17.217 1.00 63.75 86 GLY A C 1
ATOM 638 O O . GLY A 1 86 ? 9.885 8.866 -16.553 1.00 63.75 86 GLY A O 1
ATOM 639 N N . GLY A 1 87 ? 9.730 6.641 -16.734 1.00 75.25 87 GLY A N 1
ATOM 640 C CA . GLY A 1 87 ? 9.155 6.418 -15.399 1.00 75.25 87 GLY A CA 1
ATOM 641 C C . GLY A 1 87 ? 10.125 5.825 -14.370 1.00 75.25 87 GLY A C 1
ATOM 642 O O . GLY A 1 87 ? 11.267 5.485 -14.679 1.00 75.25 87 GLY A O 1
ATOM 643 N N . GLU A 1 88 ? 9.650 5.652 -13.137 1.00 86.06 88 GLU A N 1
ATOM 644 C CA . GLU A 1 88 ? 10.380 4.935 -12.082 1.00 86.06 88 GLU A CA 1
ATOM 645 C C . GLU A 1 88 ? 9.985 3.451 -12.079 1.00 86.06 88 GLU A C 1
ATOM 647 O O . GLU A 1 88 ? 8.824 3.100 -12.305 1.00 86.06 88 GLU A O 1
ATOM 652 N N . ILE A 1 89 ? 10.947 2.564 -11.813 1.00 92.19 89 ILE A N 1
ATOM 653 C CA . ILE A 1 89 ? 10.702 1.122 -11.667 1.00 92.19 89 ILE A CA 1
ATOM 654 C C . ILE A 1 89 ? 10.994 0.722 -10.225 1.00 92.19 89 ILE A C 1
ATOM 656 O O . ILE A 1 89 ? 12.097 0.949 -9.718 1.00 92.19 89 ILE A O 1
ATOM 660 N N . ILE A 1 90 ? 10.025 0.084 -9.577 1.00 94.44 90 ILE A N 1
ATOM 661 C CA . ILE A 1 90 ? 10.133 -0.395 -8.202 1.00 94.44 90 ILE A CA 1
ATOM 662 C C . ILE A 1 90 ? 9.983 -1.915 -8.191 1.00 94.44 90 ILE A C 1
ATOM 664 O O . ILE A 1 90 ? 9.004 -2.479 -8.669 1.00 94.44 90 ILE A O 1
ATOM 668 N N . LEU A 1 91 ? 10.975 -2.593 -7.629 1.00 95.56 91 LEU A N 1
ATOM 669 C CA . LEU A 1 91 ? 10.976 -4.033 -7.426 1.00 95.56 91 LEU A CA 1
ATOM 670 C C . LEU A 1 91 ? 10.714 -4.340 -5.955 1.00 95.56 91 LEU A C 1
ATOM 672 O O . LEU A 1 91 ? 11.515 -3.953 -5.103 1.00 95.56 91 LEU A O 1
ATOM 676 N N . HIS A 1 92 ? 9.673 -5.106 -5.663 1.00 95.81 92 HIS A N 1
ATOM 677 C CA . HIS A 1 92 ? 9.421 -5.660 -4.336 1.00 95.81 92 HIS A CA 1
ATOM 678 C C . HIS A 1 92 ? 9.828 -7.136 -4.330 1.00 95.81 92 HIS A C 1
ATOM 680 O O . HIS A 1 92 ? 9.167 -7.964 -4.956 1.00 95.81 92 HIS A O 1
ATOM 686 N N . ASP A 1 93 ? 10.931 -7.456 -3.648 1.00 94.94 93 ASP A N 1
ATOM 687 C CA . ASP A 1 93 ? 11.517 -8.802 -3.572 1.00 94.94 93 ASP A CA 1
ATOM 688 C C . ASP A 1 93 ? 11.465 -9.291 -2.112 1.00 94.94 93 ASP A C 1
ATOM 690 O O . ASP A 1 93 ? 12.450 -9.146 -1.376 1.00 94.94 93 ASP A O 1
ATOM 694 N N . PRO A 1 94 ? 10.313 -9.828 -1.656 1.00 92.12 94 PRO A N 1
ATOM 695 C CA . PRO A 1 94 ? 10.142 -10.284 -0.277 1.00 92.12 94 PRO A CA 1
ATOM 696 C C . PRO A 1 94 ? 11.074 -11.452 0.063 1.00 92.12 94 PRO A C 1
ATOM 698 O O . PRO A 1 94 ? 11.584 -11.517 1.177 1.00 92.12 94 PRO A O 1
ATOM 701 N N . ALA A 1 95 ? 11.384 -12.324 -0.902 1.00 91.25 95 ALA A N 1
ATOM 702 C CA . ALA A 1 95 ? 12.299 -13.451 -0.708 1.00 91.25 95 ALA A CA 1
ATOM 703 C C . ALA A 1 95 ? 13.735 -13.014 -0.365 1.00 91.25 95 ALA A C 1
ATOM 705 O O . ALA A 1 95 ? 14.490 -13.776 0.240 1.00 91.25 95 ALA A O 1
ATOM 706 N N . ARG A 1 96 ? 14.127 -11.796 -0.762 1.00 94.31 96 ARG A N 1
ATOM 707 C CA . ARG A 1 96 ? 15.416 -11.181 -0.406 1.00 94.31 96 ARG A CA 1
ATOM 708 C C . ARG A 1 96 ? 15.281 -10.006 0.556 1.00 94.31 96 ARG A C 1
ATOM 710 O O . ARG A 1 96 ? 16.243 -9.255 0.692 1.00 94.31 96 ARG A O 1
ATOM 717 N N . GLU A 1 97 ? 14.112 -9.843 1.174 1.00 95.62 97 GLU A N 1
ATOM 718 C CA . GLU A 1 97 ? 13.832 -8.817 2.181 1.00 95.62 97 GLU A CA 1
ATOM 719 C C . GLU A 1 97 ? 14.248 -7.407 1.732 1.00 95.62 97 GLU A C 1
ATOM 721 O O . GLU A 1 97 ? 14.881 -6.661 2.480 1.00 95.62 97 GLU A O 1
ATOM 726 N N . ARG A 1 98 ? 13.927 -7.026 0.487 1.00 96.00 98 ARG A N 1
ATOM 727 C CA . ARG A 1 98 ? 14.352 -5.731 -0.067 1.00 96.00 98 ARG A CA 1
ATOM 728 C C . ARG A 1 98 ? 13.380 -5.138 -1.078 1.00 96.00 98 ARG A C 1
ATOM 730 O O . ARG A 1 98 ? 12.648 -5.845 -1.771 1.00 96.00 98 ARG A O 1
ATOM 737 N N . VAL A 1 99 ? 13.488 -3.825 -1.234 1.00 97.06 99 VAL A N 1
ATOM 738 C CA . VAL A 1 99 ? 12.890 -3.046 -2.317 1.00 97.06 99 VAL A CA 1
ATOM 739 C C . VAL A 1 99 ? 14.004 -2.415 -3.145 1.00 97.06 99 VAL A C 1
ATOM 741 O O . VAL A 1 99 ? 14.946 -1.848 -2.592 1.00 97.06 99 VAL A O 1
ATOM 744 N N . VAL A 1 100 ? 13.922 -2.503 -4.471 1.00 96.25 100 VAL A N 1
ATOM 745 C CA . VAL A 1 100 ? 14.878 -1.856 -5.383 1.00 96.25 100 VAL A CA 1
ATOM 746 C C . VAL A 1 100 ? 14.159 -0.776 -6.171 1.00 96.25 100 VAL A C 1
ATOM 748 O O . VAL A 1 100 ? 13.190 -1.069 -6.855 1.00 96.25 100 VAL A O 1
ATOM 751 N N . LEU A 1 101 ? 14.657 0.453 -6.097 1.00 94.31 101 LEU A N 1
ATOM 752 C CA . LEU A 1 101 ? 14.173 1.588 -6.869 1.00 94.31 101 LEU A CA 1
ATOM 753 C C . LEU A 1 101 ? 15.167 1.858 -7.993 1.00 94.31 101 LEU A C 1
ATOM 755 O O . LEU A 1 101 ? 16.379 1.914 -7.755 1.00 94.31 101 LEU A O 1
ATOM 759 N N . ILE A 1 102 ? 14.659 1.998 -9.208 1.00 92.00 102 ILE A N 1
ATOM 760 C CA . ILE A 1 102 ? 15.443 2.275 -10.403 1.00 92.00 102 ILE A CA 1
ATOM 761 C C . ILE A 1 102 ? 14.845 3.506 -11.064 1.00 92.00 102 ILE A C 1
ATOM 763 O O . ILE A 1 102 ? 13.691 3.503 -11.486 1.00 92.00 102 ILE A O 1
ATOM 767 N N . ASP A 1 103 ? 15.669 4.536 -11.176 1.00 86.31 103 ASP A N 1
ATOM 768 C CA . ASP A 1 103 ? 15.403 5.687 -12.020 1.00 86.31 103 ASP A CA 1
ATOM 769 C C . ASP A 1 103 ? 16.186 5.488 -13.319 1.00 86.31 103 ASP A C 1
ATOM 771 O O . ASP A 1 103 ? 17.419 5.607 -13.339 1.00 86.31 103 ASP A O 1
ATOM 775 N N . SER A 1 104 ? 15.476 5.102 -14.382 1.00 81.38 104 SER A N 1
ATOM 776 C CA . SER A 1 104 ? 16.075 4.812 -15.690 1.00 81.38 104 SER A CA 1
ATOM 777 C C . SER A 1 104 ? 16.708 6.060 -16.304 1.00 81.38 104 SER A C 1
ATOM 779 O O . SER A 1 104 ? 17.799 5.976 -16.867 1.00 81.38 104 SER A O 1
ATOM 781 N N . HIS A 1 105 ? 16.080 7.224 -16.129 1.00 79.19 105 HIS A N 1
ATOM 782 C CA . HIS A 1 105 ? 16.533 8.490 -16.696 1.00 79.19 105 HIS A CA 1
ATOM 783 C C . HIS A 1 105 ? 17.834 8.981 -16.046 1.00 79.19 105 HIS A C 1
ATOM 785 O O . HIS A 1 105 ? 18.789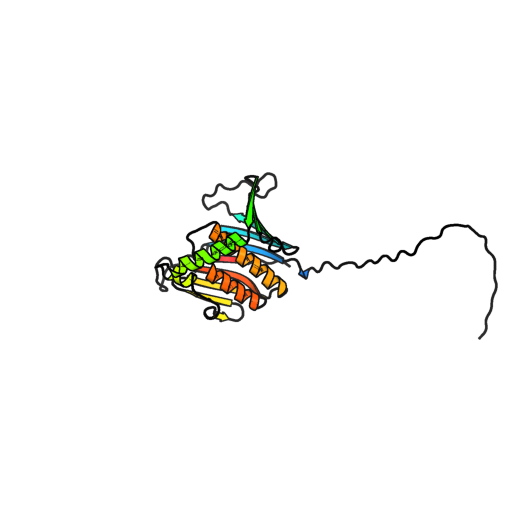 9.345 -16.733 1.00 79.19 105 HIS A O 1
ATOM 791 N N . ARG A 1 106 ? 17.915 8.962 -14.710 1.00 83.31 106 ARG A N 1
ATOM 792 C CA . ARG A 1 106 ? 19.139 9.328 -13.973 1.00 83.31 106 ARG A CA 1
ATOM 793 C C . ARG A 1 106 ? 20.178 8.206 -13.949 1.00 83.31 106 ARG A C 1
ATOM 795 O O . ARG A 1 106 ? 21.303 8.452 -13.517 1.00 83.31 106 ARG A O 1
ATOM 802 N N . ASN A 1 107 ? 19.821 7.000 -14.398 1.00 85.25 107 ASN A N 1
ATOM 803 C CA . ASN A 1 107 ? 20.631 5.784 -14.301 1.00 85.25 107 ASN A CA 1
ATOM 804 C C . ASN A 1 107 ? 21.111 5.529 -12.859 1.00 85.25 107 ASN A C 1
ATOM 806 O O . ASN A 1 107 ? 22.284 5.253 -12.591 1.00 85.25 107 ASN A O 1
ATOM 810 N N . VAL A 1 108 ? 20.186 5.679 -11.908 1.00 89.88 108 VAL A N 1
ATOM 811 C CA . VAL A 1 108 ? 20.442 5.483 -10.480 1.00 89.88 108 VAL A CA 1
ATOM 812 C C . VAL A 1 108 ? 19.626 4.304 -9.984 1.00 89.88 108 VAL A C 1
ATOM 814 O O . VAL A 1 108 ? 18.436 4.176 -10.264 1.00 89.88 108 VAL A O 1
ATOM 817 N N . ARG A 1 109 ? 20.278 3.455 -9.189 1.00 94.44 109 ARG A N 1
ATOM 818 C CA . ARG A 1 109 ? 19.640 2.364 -8.463 1.00 94.44 109 ARG A CA 1
ATOM 819 C C . ARG A 1 109 ? 19.830 2.559 -6.967 1.00 94.44 109 ARG A C 1
ATOM 821 O O . ARG A 1 109 ? 20.953 2.730 -6.494 1.00 94.44 109 ARG A O 1
ATOM 828 N N . THR A 1 110 ? 18.747 2.423 -6.217 1.00 94.88 110 THR A N 1
ATOM 829 C CA . THR A 1 110 ? 18.755 2.414 -4.753 1.00 94.88 110 THR A CA 1
ATOM 830 C C . THR A 1 110 ? 18.123 1.124 -4.253 1.00 94.88 110 THR A C 1
ATOM 832 O O . THR A 1 110 ? 17.198 0.594 -4.857 1.00 94.88 110 THR A O 1
ATOM 835 N N . THR A 1 111 ? 18.662 0.561 -3.176 1.00 97.19 111 THR A N 1
ATOM 836 C CA . THR A 1 111 ? 18.072 -0.600 -2.498 1.00 97.19 111 THR A CA 1
ATOM 837 C C . THR A 1 111 ? 17.730 -0.193 -1.075 1.00 97.19 111 THR A C 1
ATOM 839 O O . THR A 1 111 ? 18.552 0.434 -0.409 1.00 97.19 111 THR A O 1
ATOM 842 N N . VAL A 1 112 ? 16.513 -0.517 -0.652 1.00 96.75 112 VAL A N 1
ATOM 843 C CA . VAL A 1 112 ? 16.004 -0.313 0.703 1.00 96.75 112 VAL A CA 1
ATOM 844 C C . VAL A 1 112 ? 15.736 -1.689 1.290 1.00 96.75 112 VAL A C 1
ATOM 846 O O . VAL A 1 112 ? 14.941 -2.451 0.739 1.00 96.75 112 VAL A O 1
ATOM 849 N N . ASP A 1 113 ? 16.398 -2.020 2.390 1.00 96.94 113 ASP A N 1
ATOM 850 C CA . ASP A 1 113 ? 16.183 -3.299 3.064 1.00 96.94 113 ASP A CA 1
ATOM 851 C C . ASP A 1 113 ? 14.857 -3.266 3.840 1.00 96.94 113 ASP A C 1
ATOM 853 O O . ASP A 1 113 ? 14.498 -2.247 4.441 1.00 96.94 113 ASP A O 1
ATOM 857 N N . ALA A 1 114 ? 14.136 -4.387 3.888 1.00 93.38 114 ALA A N 1
ATOM 858 C CA . ALA A 1 114 ? 12.846 -4.495 4.576 1.00 93.38 114 ALA A CA 1
ATOM 859 C C . ALA A 1 114 ? 12.957 -4.100 6.056 1.00 93.38 114 ALA A C 1
ATOM 861 O O . ALA A 1 114 ? 12.111 -3.371 6.574 1.00 93.38 114 ALA A O 1
ATOM 862 N N . ILE A 1 115 ? 14.074 -4.449 6.705 1.00 95.06 115 ILE A N 1
ATOM 863 C CA . ILE A 1 115 ? 14.364 -4.061 8.091 1.00 95.06 115 ILE A CA 1
ATOM 864 C C . ILE A 1 115 ? 14.377 -2.536 8.301 1.00 95.06 115 ILE A C 1
ATOM 866 O O . ILE A 1 115 ? 14.085 -2.055 9.398 1.00 95.06 115 ILE A O 1
ATOM 870 N N . GLN A 1 116 ? 14.704 -1.741 7.275 1.00 95.12 116 GLN A N 1
ATOM 871 C CA . GLN A 1 116 ? 14.636 -0.279 7.364 1.00 95.12 116 GLN A CA 1
ATOM 872 C C . GLN A 1 116 ? 13.180 0.196 7.406 1.00 95.12 116 GLN A C 1
ATOM 874 O O . GLN A 1 116 ? 12.847 1.049 8.233 1.00 95.12 116 GLN A O 1
ATOM 879 N N . LEU A 1 117 ? 12.311 -0.386 6.576 1.00 94.75 117 LEU A N 1
ATOM 880 C CA . LEU A 1 117 ? 10.875 -0.092 6.567 1.00 94.75 117 LEU A CA 1
ATOM 881 C C . LEU A 1 117 ? 10.197 -0.549 7.868 1.00 94.75 117 LEU A C 1
ATOM 883 O O . LEU A 1 117 ? 9.358 0.167 8.414 1.00 94.75 117 LEU A O 1
ATOM 887 N N . GLU A 1 118 ? 10.605 -1.686 8.429 1.00 92.69 118 GLU A N 1
ATOM 888 C CA . GLU A 1 118 ? 10.118 -2.162 9.730 1.00 92.69 118 GLU A CA 1
ATOM 889 C C . GLU A 1 118 ? 10.512 -1.222 10.875 1.00 92.69 118 GLU A C 1
ATOM 891 O O . GLU A 1 118 ? 9.677 -0.831 11.696 1.00 92.69 118 GLU A O 1
ATOM 896 N N . ARG A 1 119 ? 11.780 -0.796 10.924 1.00 94.62 119 ARG A N 1
ATOM 897 C CA . ARG A 1 119 ? 12.255 0.168 11.931 1.00 94.62 119 ARG A CA 1
ATOM 898 C C . ARG A 1 119 ? 11.548 1.513 11.808 1.00 94.62 119 ARG A C 1
ATOM 900 O O . ARG A 1 119 ? 11.220 2.123 12.833 1.00 94.62 119 ARG A O 1
ATOM 907 N N . LEU A 1 120 ? 11.298 1.962 10.577 1.00 91.44 120 LEU A N 1
ATOM 908 C CA . LEU A 1 120 ? 10.481 3.141 10.311 1.00 91.44 120 LEU A CA 1
ATOM 909 C C . LEU A 1 120 ? 9.074 2.947 10.879 1.00 91.44 120 LEU A C 1
ATOM 911 O O . LEU A 1 120 ? 8.615 3.802 11.626 1.00 91.44 120 LEU A O 1
ATOM 915 N N . SER A 1 121 ? 8.419 1.827 10.574 1.00 91.69 121 SER A N 1
ATOM 916 C CA . SER A 1 121 ? 7.072 1.497 11.050 1.00 91.69 121 SER A CA 1
ATOM 917 C C . SER A 1 121 ? 6.971 1.575 12.580 1.00 91.69 121 SER A C 1
ATOM 919 O O . SER A 1 121 ? 6.118 2.284 13.116 1.00 91.69 121 SER A O 1
ATOM 921 N N . VAL A 1 122 ? 7.909 0.963 13.309 1.00 92.31 122 VAL A N 1
ATOM 922 C CA . VAL A 1 122 ? 7.948 1.041 14.783 1.00 92.31 122 VAL A CA 1
ATOM 923 C C . VAL A 1 122 ? 8.129 2.483 15.273 1.00 92.31 122 VAL A C 1
ATOM 925 O O . VAL A 1 122 ? 7.451 2.922 16.208 1.00 92.31 122 VAL A O 1
ATOM 928 N N . SER A 1 123 ? 9.025 3.239 14.636 1.00 92.06 123 SER A N 1
ATOM 929 C CA . SER A 1 123 ? 9.312 4.630 15.007 1.00 92.06 123 SER A CA 1
ATOM 930 C C . SER A 1 123 ? 8.120 5.552 14.737 1.00 92.06 123 SER A C 1
ATOM 932 O O . SER A 1 123 ? 7.756 6.352 15.600 1.00 92.06 123 SER A O 1
ATOM 934 N N . LEU A 1 124 ? 7.471 5.395 13.579 1.00 91.56 124 LEU A N 1
ATOM 935 C CA . LEU A 1 124 ? 6.269 6.128 13.185 1.00 91.56 124 LEU A CA 1
ATOM 936 C C . LEU A 1 124 ? 5.106 5.832 14.128 1.00 91.56 124 LEU A C 1
ATOM 938 O O . LEU A 1 124 ? 4.434 6.766 14.551 1.00 91.56 124 LEU A O 1
ATOM 942 N N . ALA A 1 125 ? 4.890 4.570 14.511 1.00 91.50 125 ALA A N 1
ATOM 943 C CA . ALA A 1 125 ? 3.828 4.206 15.447 1.00 91.50 125 ALA A CA 1
ATOM 944 C C . ALA A 1 125 ? 4.038 4.870 16.814 1.00 91.50 125 ALA A C 1
ATOM 946 O O . ALA A 1 125 ? 3.103 5.423 17.397 1.00 91.50 125 ALA A O 1
ATOM 947 N N . LYS A 1 126 ? 5.279 4.854 17.319 1.00 92.62 126 LYS A N 1
ATOM 948 C CA . LYS A 1 126 ? 5.631 5.497 18.590 1.00 92.62 126 LYS A CA 1
ATOM 949 C C . LYS A 1 126 ? 5.410 7.008 18.541 1.00 92.62 126 LYS A C 1
ATOM 951 O O . LYS A 1 126 ? 4.801 7.546 19.461 1.00 92.62 126 LYS A O 1
ATOM 956 N N . TRP A 1 127 ? 5.895 7.672 17.492 1.00 92.94 127 TRP A N 1
ATOM 957 C CA . TRP A 1 127 ? 5.717 9.113 17.305 1.00 92.94 127 TRP A CA 1
ATOM 958 C C . TRP A 1 127 ? 4.238 9.485 17.174 1.00 92.94 127 TRP A C 1
ATOM 960 O O . TRP A 1 127 ? 3.769 10.386 17.863 1.00 92.94 127 TRP A O 1
ATOM 970 N N . ALA A 1 128 ? 3.493 8.755 16.343 1.00 91.62 128 ALA A N 1
ATOM 971 C CA . ALA A 1 128 ? 2.098 9.050 16.058 1.00 91.62 128 ALA A CA 1
ATOM 972 C C . ALA A 1 128 ? 1.252 9.037 17.338 1.00 91.62 128 ALA A C 1
ATOM 974 O O . ALA A 1 128 ? 0.538 9.998 17.601 1.00 91.62 128 ALA A O 1
ATOM 975 N N . ARG A 1 129 ? 1.425 8.027 18.204 1.00 90.94 129 ARG A N 1
ATOM 976 C CA . ARG A 1 129 ? 0.735 7.923 19.509 1.00 90.94 129 ARG A CA 1
ATOM 977 C C . ARG A 1 129 ? 1.027 9.069 20.482 1.00 90.94 129 ARG A C 1
ATOM 979 O O . ARG A 1 129 ? 0.294 9.234 21.450 1.00 90.94 129 ARG A O 1
ATOM 986 N N . GLN A 1 130 ? 2.114 9.805 20.268 1.00 91.94 130 GLN A N 1
ATOM 987 C CA . GLN A 1 130 ? 2.523 10.946 21.090 1.00 91.94 130 GLN A CA 1
ATOM 988 C C . GLN A 1 130 ? 2.141 12.290 20.456 1.00 91.94 130 GLN A C 1
ATOM 990 O O . GLN A 1 130 ? 2.453 13.331 21.023 1.00 91.94 130 GLN A O 1
ATOM 995 N N . SER A 1 131 ? 1.503 12.280 19.283 1.00 90.56 131 SER A N 1
ATOM 996 C CA . SER A 1 131 ? 1.080 13.495 18.593 1.00 90.56 131 SER A CA 1
ATOM 997 C C . SER A 1 131 ? -0.136 14.132 19.268 1.00 90.56 131 SER A C 1
ATOM 999 O O . SER A 1 131 ? -1.072 13.435 19.660 1.00 90.56 131 SER A O 1
ATOM 1001 N N . ASP A 1 132 ? -0.149 15.464 19.327 1.00 89.50 132 ASP A N 1
ATOM 1002 C CA . ASP A 1 132 ? -1.313 16.245 19.762 1.00 89.50 132 ASP A CA 1
ATOM 1003 C C . ASP A 1 132 ? -2.421 16.291 18.692 1.00 89.50 132 ASP A C 1
ATOM 1005 O O . ASP A 1 132 ? -3.584 16.576 18.995 1.00 89.50 132 ASP A O 1
ATOM 1009 N N . ASP A 1 133 ? -2.089 16.004 17.426 1.00 89.94 133 ASP A N 1
ATOM 1010 C CA . ASP A 1 133 ? -3.084 15.931 16.362 1.00 89.94 133 ASP A CA 1
ATOM 1011 C C . ASP A 1 133 ? -3.889 14.630 16.481 1.00 89.94 133 ASP A C 1
ATOM 1013 O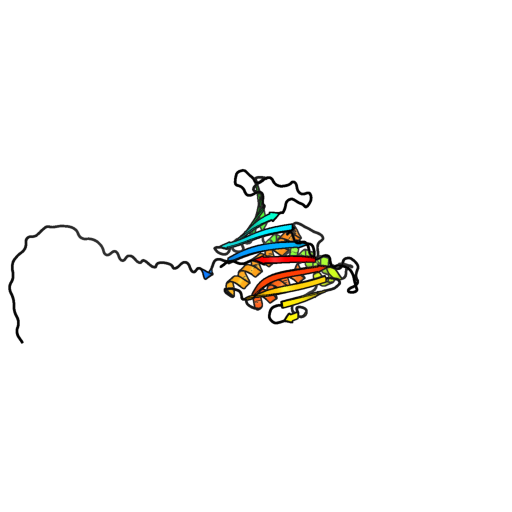 O . ASP A 1 133 ? -3.352 13.523 16.404 1.00 89.94 133 ASP A O 1
ATOM 1017 N N . LYS A 1 134 ? -5.212 14.761 16.634 1.00 90.38 134 LYS A N 1
ATOM 1018 C CA . LYS A 1 134 ? -6.125 13.625 16.826 1.00 90.38 134 LYS A CA 1
ATOM 1019 C C . LYS A 1 134 ? -6.095 12.616 15.677 1.00 90.38 134 LYS A C 1
ATOM 1021 O O . LYS A 1 134 ? -6.232 11.425 15.943 1.00 90.38 134 LYS A O 1
ATOM 1026 N N . LEU A 1 135 ? -5.946 13.070 14.429 1.00 89.75 135 LEU A N 1
ATOM 1027 C CA . LEU A 1 135 ? -5.860 12.187 13.261 1.00 89.75 135 LEU A CA 1
ATOM 1028 C C . LEU A 1 135 ? -4.563 11.382 13.317 1.00 89.75 135 LEU A C 1
ATOM 1030 O O . LEU A 1 135 ? -4.590 10.166 13.155 1.00 89.75 135 LEU A O 1
ATOM 1034 N N . ILE A 1 136 ? -3.443 12.048 13.593 1.00 91.38 136 ILE A N 1
ATOM 1035 C CA . ILE A 1 136 ? -2.134 11.395 13.681 1.00 91.38 136 ILE A CA 1
ATOM 1036 C C . ILE A 1 136 ? -2.094 10.408 14.853 1.00 91.38 136 ILE A C 1
ATOM 1038 O O . ILE A 1 136 ? -1.682 9.263 14.676 1.00 91.38 136 ILE A O 1
ATOM 1042 N N . CYS A 1 137 ? -2.587 10.813 16.024 1.00 91.88 137 CYS A N 1
ATOM 1043 C CA . CYS A 1 137 ? -2.666 9.963 17.209 1.00 91.88 137 CYS A CA 1
ATOM 1044 C C . CYS A 1 137 ? -3.539 8.726 16.981 1.00 91.88 137 CYS A C 1
ATOM 1046 O O . CYS A 1 137 ? -3.100 7.605 17.248 1.00 91.88 137 CYS A O 1
ATOM 1048 N N . TRP A 1 138 ? -4.729 8.910 16.399 1.00 91.94 138 TRP A N 1
ATOM 1049 C CA . TRP A 1 138 ? -5.601 7.805 15.999 1.00 91.94 138 TRP A CA 1
ATOM 1050 C C . TRP A 1 138 ? -4.924 6.880 14.986 1.00 91.94 138 TRP A C 1
ATOM 1052 O O . TRP A 1 138 ? -4.938 5.666 15.168 1.00 91.94 138 TRP A O 1
ATOM 1062 N N . ALA A 1 139 ? -4.272 7.436 13.962 1.00 91.00 139 ALA A N 1
ATOM 1063 C CA . ALA A 1 139 ? -3.585 6.654 12.942 1.00 91.00 139 ALA A CA 1
ATOM 1064 C C . ALA A 1 139 ? -2.400 5.857 13.514 1.00 91.00 139 ALA A C 1
ATOM 1066 O O . ALA A 1 139 ? -2.044 4.835 12.947 1.00 91.00 139 ALA A O 1
ATOM 1067 N N . GLY A 1 140 ? -1.812 6.264 14.643 1.00 89.00 140 GLY A N 1
ATOM 1068 C CA . GLY A 1 140 ? -0.816 5.480 15.386 1.00 89.00 140 GLY A CA 1
ATOM 1069 C C . GLY A 1 140 ? -1.394 4.422 16.337 1.00 89.00 140 GLY A C 1
ATOM 1070 O O . GLY A 1 140 ? -0.626 3.715 17.002 1.00 89.00 140 GLY A O 1
ATOM 1071 N N . GLY A 1 141 ? -2.720 4.335 16.459 1.00 83.06 141 GLY A N 1
ATOM 1072 C CA . GLY A 1 141 ? -3.431 3.537 17.455 1.00 83.06 141 GLY A CA 1
ATOM 1073 C C . GLY A 1 141 ? -3.181 2.021 17.372 1.00 83.06 141 GLY A C 1
ATOM 1074 O O . GLY A 1 141 ? -2.747 1.496 16.344 1.00 83.06 141 GLY A O 1
ATOM 1075 N N . PRO A 1 142 ? -3.400 1.283 18.476 1.00 68.56 142 PRO A N 1
ATOM 1076 C CA . PRO A 1 142 ? -3.258 -0.167 18.494 1.00 68.56 142 PRO A CA 1
ATOM 1077 C C . PRO A 1 142 ? -4.478 -0.842 17.847 1.00 68.56 142 PRO A C 1
ATOM 1079 O O . PRO A 1 142 ? -5.505 -0.991 18.490 1.00 68.56 142 PRO A O 1
ATOM 1082 N N . GLY A 1 143 ? -4.330 -1.287 16.597 1.00 70.12 143 GLY A N 1
ATOM 1083 C CA . GLY A 1 143 ? -5.290 -2.161 15.911 1.00 70.12 143 GLY A CA 1
ATOM 1084 C C . GLY A 1 143 ? -6.532 -1.439 15.379 1.00 70.12 143 GLY A C 1
ATOM 1085 O O . GLY A 1 143 ? -7.309 -0.874 16.134 1.00 70.12 143 GLY A O 1
ATOM 1086 N N . PHE A 1 144 ? -6.738 -1.489 14.062 1.00 83.38 144 PHE A N 1
ATOM 1087 C CA . PHE A 1 144 ? -7.927 -0.927 13.406 1.00 83.38 144 PHE A CA 1
ATOM 1088 C C . PHE A 1 144 ? -8.972 -1.989 13.049 1.00 83.38 144 PHE A C 1
ATOM 1090 O O . PHE A 1 144 ? -10.047 -1.611 12.613 1.00 83.38 144 PHE A O 1
ATOM 1097 N N . GLY A 1 145 ? -8.675 -3.285 13.226 1.00 66.94 145 GLY A N 1
ATOM 1098 C CA . GLY A 1 145 ? -9.519 -4.390 12.743 1.00 66.94 145 GLY A CA 1
ATOM 1099 C C . GLY A 1 145 ? -10.963 -4.327 13.249 1.00 66.94 145 GLY A C 1
ATOM 1100 O O . GLY A 1 145 ? -11.887 -4.443 12.461 1.00 66.94 145 GLY A O 1
ATOM 1101 N N . GLU A 1 146 ? -11.177 -4.012 14.531 1.00 72.25 146 GLU A N 1
ATOM 1102 C CA . GLU A 1 146 ? -12.532 -3.838 15.093 1.00 72.25 146 GLU A CA 1
ATOM 1103 C C . GLU A 1 146 ? -13.251 -2.571 14.591 1.00 72.25 146 GLU A C 1
ATOM 1105 O O . GLU A 1 146 ? -14.463 -2.440 14.742 1.00 72.25 146 GLU A O 1
ATOM 1110 N N . GLY A 1 147 ? -12.510 -1.618 14.022 1.00 80.75 147 GLY A N 1
ATOM 1111 C CA . GLY A 1 147 ? -13.041 -0.376 13.462 1.00 80.75 147 GLY A CA 1
ATOM 1112 C C . GLY A 1 147 ? -13.320 -0.437 11.960 1.00 80.75 147 GLY A C 1
ATOM 1113 O O . GLY A 1 147 ? -13.875 0.525 11.430 1.00 80.75 147 GLY A O 1
ATOM 1114 N N . VAL A 1 148 ? -12.927 -1.518 11.275 1.00 87.06 148 VAL A N 1
ATOM 1115 C CA . VAL A 1 148 ? -13.228 -1.716 9.855 1.00 87.06 148 VAL A CA 1
ATOM 1116 C C . VAL A 1 148 ? -14.636 -2.287 9.734 1.00 87.06 148 VAL A C 1
ATOM 1118 O O . VAL A 1 148 ? -14.931 -3.377 10.216 1.00 87.06 148 VAL A O 1
ATOM 1121 N N . GLN A 1 149 ? -15.513 -1.529 9.091 1.00 90.06 149 GLN A N 1
ATOM 1122 C CA . GLN A 1 149 ? -16.858 -1.963 8.747 1.00 90.06 149 GLN A CA 1
ATOM 1123 C C . GLN A 1 149 ? -16.795 -2.701 7.415 1.00 90.06 149 GLN A C 1
ATOM 1125 O O . GLN A 1 149 ? -16.239 -2.179 6.451 1.00 90.06 149 GLN A O 1
ATOM 1130 N N . VAL A 1 150 ? -17.334 -3.916 7.380 1.00 87.06 150 VAL A N 1
ATOM 1131 C CA . VAL A 1 150 ? -17.370 -4.759 6.184 1.00 87.06 150 VAL A CA 1
ATOM 1132 C C . VAL A 1 150 ? -18.822 -4.910 5.750 1.00 87.06 150 VAL A C 1
ATOM 1134 O O . VAL A 1 150 ? -19.650 -5.428 6.500 1.00 87.06 150 VAL A O 1
ATOM 1137 N N . GLU A 1 151 ? -19.111 -4.445 4.545 1.00 85.62 151 GLU A N 1
ATOM 1138 C CA . GLU A 1 151 ? -20.323 -4.715 3.775 1.00 85.62 151 GLU A CA 1
ATOM 1139 C C . GLU A 1 151 ? -19.910 -5.542 2.542 1.00 85.62 151 GLU A C 1
ATOM 1141 O O . GLU A 1 151 ? -18.740 -5.511 2.167 1.00 85.62 151 GLU A O 1
ATOM 1146 N N . ASP A 1 152 ? -20.822 -6.324 1.954 1.00 79.69 152 ASP A N 1
ATOM 1147 C CA . ASP A 1 152 ? -20.520 -7.444 1.034 1.00 79.69 152 ASP A CA 1
ATOM 1148 C C . ASP A 1 152 ? -19.314 -7.241 0.084 1.00 79.69 152 ASP A C 1
ATOM 1150 O O . ASP A 1 152 ? -18.436 -8.101 0.015 1.00 79.69 152 ASP A O 1
ATOM 1154 N N . ASP A 1 153 ? -19.245 -6.110 -0.624 1.00 89.06 153 ASP A N 1
ATOM 1155 C CA . ASP A 1 153 ? -18.179 -5.746 -1.570 1.00 89.06 153 ASP A CA 1
ATOM 1156 C C . ASP A 1 153 ? -17.446 -4.441 -1.203 1.00 89.06 153 ASP A C 1
ATOM 1158 O O . ASP A 1 153 ? -16.736 -3.854 -2.030 1.00 89.06 153 ASP A O 1
ATOM 1162 N N . GLN A 1 154 ? -17.607 -3.963 0.034 1.00 93.38 154 GLN A N 1
ATOM 1163 C CA . GLN A 1 154 ? -17.076 -2.682 0.477 1.00 93.38 154 GLN A CA 1
ATOM 1164 C C . GLN A 1 154 ? -16.572 -2.714 1.923 1.00 93.38 154 GLN A C 1
ATOM 1166 O O . GLN A 1 154 ? -17.272 -3.104 2.850 1.00 93.38 154 GLN A O 1
ATOM 1171 N N . LEU A 1 155 ? -15.361 -2.205 2.138 1.00 94.12 155 LEU A N 1
ATOM 1172 C CA . LEU A 1 155 ? -14.800 -1.972 3.463 1.00 94.12 155 LEU A CA 1
ATOM 1173 C C . LEU A 1 155 ? -14.724 -0.470 3.735 1.00 94.12 155 LEU A C 1
ATOM 1175 O O . LEU A 1 155 ? -14.255 0.298 2.890 1.00 94.12 155 LEU A O 1
ATOM 1179 N N . GLU A 1 156 ? -15.131 -0.047 4.927 1.00 94.69 156 GLU A N 1
ATOM 1180 C CA . GLU A 1 156 ? -15.026 1.338 5.381 1.00 94.69 156 GLU A CA 1
ATOM 1181 C C . GLU A 1 156 ? -14.274 1.428 6.714 1.00 94.69 156 GLU A C 1
ATOM 1183 O O . GLU A 1 156 ? -14.513 0.667 7.648 1.00 94.69 156 GLU A O 1
ATOM 1188 N N . LEU A 1 157 ? -13.356 2.391 6.815 1.00 93.38 157 LEU A N 1
ATOM 1189 C CA . LEU A 1 157 ? -12.690 2.744 8.066 1.00 93.38 157 LEU A CA 1
ATOM 1190 C C . LEU A 1 157 ? -12.781 4.252 8.275 1.00 93.38 157 LEU A C 1
A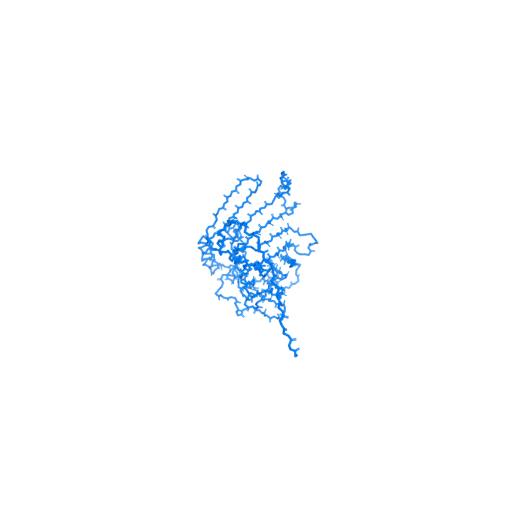TOM 1192 O O . LEU A 1 157 ? -12.199 5.039 7.520 1.00 93.38 157 LEU A O 1
ATOM 1196 N N . VAL A 1 158 ? -13.487 4.652 9.331 1.00 92.12 158 VAL A N 1
ATOM 1197 C CA . VAL A 1 158 ? -13.700 6.059 9.683 1.00 92.12 158 VAL A CA 1
ATOM 1198 C C . VAL A 1 158 ? -12.832 6.437 10.877 1.00 92.12 158 VAL A C 1
ATOM 1200 O O . VAL A 1 158 ? -12.869 5.800 11.929 1.00 92.12 158 VAL A O 1
ATOM 1203 N N . GLY A 1 159 ? -12.063 7.510 10.718 1.00 90.06 159 GLY A N 1
ATOM 1204 C CA . GLY A 1 159 ? -11.243 8.105 11.766 1.00 90.06 159 GLY A CA 1
ATOM 1205 C C . GLY A 1 159 ? -11.516 9.601 11.943 1.00 90.06 159 GLY A C 1
ATOM 1206 O O . GLY A 1 159 ? -12.384 10.185 11.285 1.00 90.06 159 GLY A O 1
ATOM 1207 N N . PRO A 1 160 ? -10.766 10.280 12.828 1.00 89.88 160 PRO A N 1
ATOM 1208 C CA . PRO A 1 160 ? -10.892 11.719 13.015 1.00 89.88 160 PRO A CA 1
ATOM 1209 C C . PRO A 1 160 ? -10.495 12.474 11.740 1.00 89.88 160 PRO A C 1
ATOM 1211 O O . PRO A 1 160 ? -9.316 12.539 11.412 1.00 89.88 160 PRO A O 1
ATOM 1214 N N . ARG A 1 161 ? -11.462 13.094 11.050 1.00 87.31 161 ARG A N 1
ATOM 1215 C CA . ARG A 1 161 ? -11.252 13.844 9.790 1.00 87.31 161 ARG A CA 1
ATOM 1216 C C . ARG A 1 161 ? -10.722 13.004 8.624 1.00 87.31 161 ARG A C 1
ATOM 1218 O O . ARG A 1 161 ? -10.146 13.551 7.686 1.00 87.31 161 ARG A O 1
ATOM 1225 N N . VAL A 1 162 ? -10.886 11.688 8.684 1.00 90.38 162 VAL A N 1
ATOM 1226 C CA . VAL A 1 162 ? -10.442 10.790 7.621 1.00 90.38 162 VAL A CA 1
ATOM 1227 C C . VAL A 1 162 ? -11.449 9.676 7.426 1.00 90.38 162 VAL A C 1
ATOM 1229 O O . VAL A 1 162 ? -12.036 9.178 8.389 1.00 90.38 162 VAL A O 1
ATOM 1232 N N . ARG A 1 163 ? -11.633 9.272 6.179 1.00 92.31 163 ARG A N 1
ATOM 1233 C CA . ARG A 1 163 ? -12.426 8.106 5.825 1.00 92.31 163 ARG A CA 1
ATOM 1234 C C . ARG A 1 163 ? -11.732 7.363 4.701 1.00 92.31 163 ARG A C 1
ATOM 1236 O O . ARG A 1 163 ? -11.391 7.953 3.679 1.00 92.31 163 ARG A O 1
ATOM 1243 N N . TYR A 1 164 ? -11.561 6.067 4.899 1.00 93.12 164 TYR A N 1
ATOM 1244 C CA . TYR A 1 164 ? -11.169 5.148 3.847 1.00 93.12 164 TYR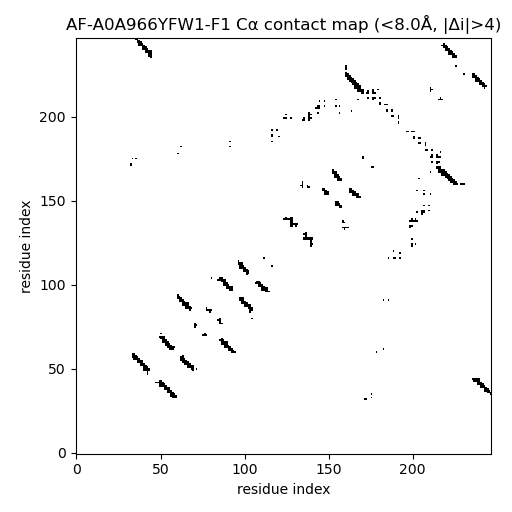 A CA 1
ATOM 1245 C C . TYR A 1 164 ? -12.389 4.357 3.402 1.00 93.12 164 TYR A C 1
ATOM 1247 O O . TYR A 1 164 ? -13.085 3.804 4.251 1.00 93.12 164 TYR A O 1
ATOM 1255 N N . ARG A 1 165 ? -12.604 4.259 2.092 1.00 94.81 165 ARG A N 1
ATOM 1256 C CA . ARG A 1 165 ? -13.522 3.287 1.491 1.00 94.81 165 ARG A CA 1
ATOM 1257 C C . ARG A 1 165 ? -12.762 2.436 0.498 1.00 94.81 165 ARG A C 1
ATOM 1259 O O . ARG A 1 165 ? -11.972 2.964 -0.282 1.00 94.81 165 ARG A O 1
ATOM 1266 N N . VAL A 1 166 ? -12.998 1.135 0.523 1.00 95.62 166 VAL A N 1
ATOM 1267 C CA . VAL A 1 166 ? -12.398 0.198 -0.417 1.00 95.62 166 VAL A CA 1
ATOM 1268 C C . VAL A 1 166 ? -13.486 -0.672 -0.998 1.00 95.62 166 VAL A C 1
ATOM 1270 O O . VAL A 1 166 ? -14.115 -1.412 -0.256 1.00 95.62 166 VAL A O 1
ATOM 1273 N N . LYS A 1 167 ? -13.680 -0.607 -2.314 1.00 96.19 167 LYS A N 1
ATOM 1274 C CA . LYS A 1 167 ? -14.475 -1.609 -3.023 1.00 96.19 167 LYS A CA 1
ATOM 1275 C C . LYS A 1 167 ? -13.589 -2.783 -3.370 1.00 96.19 167 LYS A C 1
ATOM 1277 O O . LYS A 1 167 ? -12.453 -2.586 -3.822 1.00 96.19 167 LYS A O 1
ATOM 1282 N N . THR A 1 168 ? -14.100 -3.983 -3.180 1.00 95.19 168 THR A N 1
ATOM 1283 C CA . THR A 1 168 ? -13.358 -5.217 -3.397 1.00 95.19 168 THR A CA 1
ATOM 1284 C C . THR A 1 168 ? -13.932 -6.023 -4.548 1.00 95.19 168 THR A C 1
ATOM 1286 O O . THR A 1 168 ? -15.075 -5.873 -4.966 1.00 95.19 168 THR A O 1
ATOM 1289 N N . VAL A 1 169 ? -13.085 -6.884 -5.092 1.00 94.38 169 VAL A N 1
ATOM 1290 C CA . VAL A 1 169 ? -13.453 -7.952 -6.015 1.00 94.38 169 VAL A CA 1
ATOM 1291 C C . VAL A 1 169 ? -12.796 -9.234 -5.532 1.00 94.38 169 VAL A C 1
ATOM 1293 O O . VAL A 1 169 ? -11.722 -9.186 -4.930 1.00 94.38 169 VAL A O 1
ATOM 1296 N N . ALA A 1 170 ? -13.417 -10.378 -5.810 1.00 93.75 170 ALA A N 1
ATOM 1297 C CA . ALA A 1 170 ? -12.826 -11.668 -5.481 1.00 93.75 170 ALA A CA 1
ATOM 1298 C C . ALA A 1 170 ? -11.439 -11.807 -6.129 1.00 93.75 170 ALA A C 1
ATOM 1300 O O . ALA A 1 170 ? -11.245 -11.458 -7.301 1.00 93.75 170 ALA A O 1
ATOM 1301 N N . ALA A 1 171 ? -10.470 -12.306 -5.366 1.00 91.81 171 ALA A N 1
ATOM 1302 C CA . ALA A 1 171 ? -9.169 -12.642 -5.913 1.00 91.81 171 ALA A CA 1
ATOM 1303 C C . ALA A 1 171 ? -9.278 -13.870 -6.834 1.00 91.81 171 ALA A C 1
ATOM 1305 O O . ALA A 1 171 ? -10.112 -14.742 -6.587 1.00 91.81 171 ALA A O 1
ATOM 1306 N N . PRO A 1 172 ? -8.415 -14.003 -7.861 1.00 91.31 172 PRO A N 1
ATOM 1307 C CA . PRO A 1 172 ? -8.350 -15.242 -8.637 1.00 91.31 172 PRO A CA 1
ATOM 1308 C C . PRO A 1 172 ? -7.950 -16.450 -7.774 1.00 91.31 172 PRO A C 1
ATOM 1310 O O . PRO A 1 172 ? -8.371 -17.570 -8.050 1.00 91.31 172 PRO A O 1
ATOM 1313 N N . SER A 1 173 ? -7.167 -16.214 -6.715 1.00 91.56 173 SER A N 1
ATOM 1314 C CA . SER A 1 173 ? -6.864 -17.184 -5.664 1.00 91.56 173 SER A CA 1
ATOM 1315 C C . SER A 1 173 ? -6.545 -16.487 -4.328 1.00 91.56 173 SER A C 1
ATOM 1317 O O . SER A 1 173 ? -6.075 -15.339 -4.339 1.00 91.56 173 SER A O 1
ATOM 1319 N N . PRO A 1 174 ? -6.742 -17.163 -3.180 1.00 92.44 174 PRO A N 1
ATOM 1320 C CA . PRO A 1 174 ? -6.311 -16.679 -1.862 1.00 92.44 174 PRO A CA 1
ATOM 1321 C C . PRO A 1 174 ? -4.824 -16.296 -1.810 1.00 92.44 174 PRO A C 1
ATOM 1323 O O . PRO A 1 174 ? -4.437 -15.279 -1.231 1.00 92.44 174 PRO A O 1
ATOM 1326 N N . GLU A 1 175 ? -3.962 -17.065 -2.476 1.00 91.81 175 GLU A N 1
ATOM 1327 C CA . GLU A 1 175 ? -2.518 -16.825 -2.511 1.00 91.81 175 GLU A CA 1
ATOM 1328 C C . GLU A 1 175 ? -2.178 -15.497 -3.198 1.00 91.81 175 GLU A C 1
ATOM 1330 O O . GLU A 1 175 ? -1.263 -14.785 -2.770 1.00 91.81 175 GLU A O 1
ATOM 1335 N N . LEU A 1 176 ? -2.927 -15.135 -4.245 1.00 91.62 176 LEU A N 1
ATOM 1336 C CA . LEU A 1 176 ? -2.777 -13.850 -4.923 1.00 91.62 176 LEU A CA 1
ATOM 1337 C C . LEU A 1 176 ? -3.294 -12.684 -4.076 1.00 91.62 176 LEU A C 1
ATOM 1339 O O . LEU A 1 176 ? -2.705 -11.603 -4.140 1.00 91.62 176 LEU A O 1
ATOM 1343 N N . ALA A 1 177 ? -4.328 -12.889 -3.252 1.00 94.25 177 ALA A N 1
ATOM 1344 C CA . ALA A 1 177 ? -4.773 -11.889 -2.278 1.00 94.25 177 ALA A CA 1
ATOM 1345 C C . ALA A 1 177 ? -3.655 -11.570 -1.270 1.00 94.25 177 ALA A C 1
ATOM 1347 O O . ALA A 1 177 ? -3.311 -10.403 -1.065 1.00 94.25 177 ALA A O 1
ATOM 1348 N N . VAL A 1 178 ? -3.005 -12.604 -0.725 1.00 94.38 178 VAL A N 1
ATOM 1349 C CA . VAL A 1 178 ? -1.871 -12.460 0.206 1.00 94.38 178 VAL A CA 1
ATOM 1350 C C . VAL A 1 178 ? -0.657 -11.812 -0.469 1.00 94.38 178 VAL A C 1
ATOM 1352 O O . VAL A 1 178 ? -0.068 -10.883 0.090 1.00 94.38 178 VAL A O 1
ATOM 1355 N N . ARG A 1 179 ? -0.281 -12.244 -1.683 1.00 93.12 179 ARG A N 1
ATOM 1356 C CA . ARG A 1 179 ? 0.826 -11.627 -2.445 1.00 93.12 179 ARG A CA 1
ATOM 1357 C C . ARG A 1 179 ? 0.569 -10.147 -2.712 1.00 93.12 179 ARG A C 1
ATOM 1359 O O . ARG A 1 179 ? 1.457 -9.314 -2.518 1.00 93.12 179 ARG A O 1
ATOM 1366 N N . TYR A 1 180 ? -0.648 -9.812 -3.128 1.00 94.62 180 TYR A N 1
ATOM 1367 C CA . TYR A 1 180 ? -1.038 -8.428 -3.353 1.00 94.62 180 TYR A CA 1
ATOM 1368 C C . TYR A 1 180 ? -0.979 -7.609 -2.056 1.00 94.62 180 TYR A C 1
ATOM 1370 O O . TYR A 1 180 ? -0.455 -6.496 -2.067 1.00 94.62 180 TYR A O 1
ATOM 1378 N N . GLN A 1 181 ? -1.454 -8.158 -0.933 1.00 95.94 181 GLN A N 1
ATOM 1379 C CA . GLN A 1 181 ? -1.380 -7.505 0.376 1.00 95.94 181 GLN A CA 1
ATOM 1380 C C . GLN A 1 181 ? 0.062 -7.158 0.757 1.00 95.94 181 GLN A C 1
ATOM 1382 O O . GLN A 1 181 ? 0.341 -6.018 1.122 1.00 95.94 181 GLN A O 1
ATOM 1387 N N . GLN A 1 182 ? 0.985 -8.119 0.645 1.00 94.94 182 GLN A N 1
ATOM 1388 C CA . GLN A 1 182 ? 2.400 -7.916 0.971 1.00 94.94 182 GLN A CA 1
ATOM 1389 C C . GLN A 1 182 ? 3.024 -6.799 0.128 1.00 94.94 182 GLN A C 1
ATOM 1391 O O . GLN A 1 182 ? 3.737 -5.938 0.655 1.00 94.94 182 GLN A O 1
ATOM 1396 N N . PHE A 1 183 ? 2.721 -6.778 -1.174 1.00 95.19 183 PHE A N 1
ATOM 1397 C CA . PHE A 1 183 ? 3.111 -5.686 -2.063 1.00 95.19 183 PHE A CA 1
ATOM 1398 C C . PHE A 1 183 ? 2.523 -4.349 -1.598 1.00 95.19 183 PHE A C 1
ATOM 1400 O O . PHE A 1 183 ? 3.271 -3.395 -1.387 1.00 95.19 183 PHE A O 1
ATOM 1407 N N . ALA A 1 184 ? 1.205 -4.280 -1.397 1.00 95.38 184 ALA A N 1
ATOM 1408 C CA . ALA A 1 184 ? 0.509 -3.046 -1.052 1.00 95.38 184 ALA A CA 1
ATOM 1409 C C . ALA A 1 184 ? 0.988 -2.473 0.292 1.00 95.38 184 ALA A C 1
ATOM 1411 O O . ALA A 1 184 ? 1.171 -1.262 0.413 1.00 95.38 184 ALA A O 1
ATOM 1412 N N . ASP A 1 185 ? 1.242 -3.329 1.283 1.00 95.56 185 ASP A N 1
ATOM 1413 C CA . ASP A 1 185 ? 1.788 -2.935 2.582 1.00 95.56 185 ASP A CA 1
ATOM 1414 C C . ASP A 1 185 ? 3.204 -2.362 2.437 1.00 95.56 185 ASP A C 1
ATOM 1416 O O . ASP A 1 185 ? 3.512 -1.291 2.972 1.00 95.56 185 ASP A O 1
ATOM 1420 N N . THR A 1 186 ? 4.049 -3.027 1.646 1.00 95.50 186 THR A N 1
ATOM 1421 C CA . THR A 1 186 ? 5.415 -2.563 1.370 1.00 95.50 186 THR A CA 1
ATOM 1422 C C . THR A 1 186 ? 5.415 -1.235 0.613 1.00 95.50 186 THR A C 1
ATOM 1424 O O . THR A 1 186 ? 6.172 -0.334 0.968 1.00 95.50 186 THR A O 1
ATOM 1427 N N . ALA A 1 187 ? 4.557 -1.075 -0.397 1.00 93.31 187 ALA A N 1
ATOM 1428 C CA . ALA A 1 187 ? 4.434 0.155 -1.178 1.00 93.31 187 ALA A CA 1
ATOM 1429 C C . ALA A 1 187 ? 3.961 1.338 -0.317 1.00 93.31 187 ALA A C 1
ATOM 1431 O O . ALA A 1 187 ? 4.503 2.440 -0.408 1.00 93.31 187 ALA A O 1
ATOM 1432 N N . VAL A 1 188 ? 2.998 1.108 0.580 1.00 93.31 188 VAL A N 1
ATOM 1433 C CA . VAL A 1 188 ? 2.508 2.125 1.523 1.00 93.31 188 VAL A CA 1
ATOM 1434 C C . VAL A 1 188 ? 3.603 2.542 2.515 1.00 93.31 188 VAL A C 1
ATOM 1436 O O . VAL A 1 188 ? 3.786 3.738 2.759 1.00 93.31 188 VAL A O 1
ATOM 1439 N N . LEU A 1 189 ? 4.367 1.588 3.059 1.00 94.12 189 LEU A N 1
ATOM 1440 C CA . LEU A 1 189 ? 5.502 1.882 3.943 1.00 94.12 189 LEU A CA 1
ATOM 1441 C C . LEU A 1 189 ? 6.630 2.616 3.213 1.00 94.12 189 LEU A C 1
ATOM 1443 O O . LEU A 1 189 ? 7.180 3.577 3.749 1.00 94.12 189 LEU A O 1
ATOM 1447 N N . LEU A 1 190 ? 6.950 2.203 1.985 1.00 93.69 190 LEU A N 1
ATOM 1448 C CA . LEU A 1 190 ? 7.937 2.876 1.146 1.00 93.69 190 LEU A CA 1
ATOM 1449 C C . LEU A 1 190 ? 7.516 4.319 0.857 1.00 93.69 190 LEU A C 1
ATOM 1451 O O . LEU A 1 190 ? 8.323 5.234 0.994 1.00 93.69 190 LEU A O 1
ATOM 1455 N N . ARG A 1 191 ? 6.243 4.558 0.529 1.00 89.75 191 ARG A N 1
ATOM 1456 C CA . ARG A 1 191 ? 5.735 5.918 0.322 1.00 89.75 191 ARG A CA 1
ATOM 1457 C C . ARG A 1 191 ? 5.887 6.774 1.579 1.00 89.75 191 ARG A C 1
ATOM 1459 O O . ARG A 1 191 ? 6.322 7.916 1.463 1.00 89.75 191 ARG A O 1
ATOM 1466 N N . ALA A 1 192 ? 5.585 6.226 2.758 1.00 90.62 192 ALA A N 1
ATOM 1467 C CA . ALA A 1 192 ? 5.786 6.914 4.036 1.00 90.62 192 ALA A CA 1
ATOM 1468 C C . ALA A 1 192 ? 7.273 7.179 4.346 1.00 90.62 192 ALA A C 1
ATOM 1470 O O . ALA A 1 192 ? 7.595 8.178 4.987 1.00 90.62 192 ALA A O 1
ATOM 1471 N N . PHE A 1 193 ? 8.175 6.308 3.883 1.00 89.81 193 PHE A N 1
ATOM 1472 C CA . PHE A 1 193 ? 9.623 6.502 3.980 1.00 89.81 193 PHE A CA 1
ATOM 1473 C C . PHE A 1 193 ? 10.113 7.650 3.086 1.00 89.81 193 PHE A C 1
ATOM 1475 O O . PHE A 1 193 ? 10.905 8.477 3.531 1.00 89.81 193 PHE A O 1
ATOM 1482 N N . LEU A 1 194 ? 9.633 7.710 1.840 1.00 85.56 194 LEU A N 1
ATOM 1483 C CA . LEU A 1 194 ? 10.049 8.706 0.847 1.00 85.56 194 LEU A CA 1
ATOM 1484 C C . LEU A 1 194 ? 9.419 10.087 1.081 1.00 85.56 194 LEU A C 1
ATOM 1486 O O . LEU A 1 194 ? 10.056 11.105 0.822 1.00 85.56 194 LEU A O 1
ATOM 1490 N N . HIS A 1 195 ? 8.185 10.127 1.588 1.00 84.00 195 HIS A N 1
ATOM 1491 C CA . HIS A 1 195 ? 7.404 11.352 1.769 1.00 84.00 195 HIS A CA 1
ATOM 1492 C C . HIS A 1 195 ? 6.969 11.506 3.235 1.00 84.00 195 HIS A C 1
ATOM 1494 O O . HIS A 1 195 ? 5.820 11.205 3.584 1.00 84.00 195 HIS A O 1
ATOM 1500 N N . PRO A 1 196 ? 7.873 11.958 4.123 1.00 79.19 196 PRO A N 1
ATOM 1501 C CA . PRO A 1 196 ? 7.535 12.171 5.523 1.00 79.19 196 PRO A CA 1
ATOM 1502 C C . PRO A 1 196 ? 6.509 13.305 5.684 1.00 79.19 196 PRO A C 1
ATOM 1504 O O . PRO A 1 196 ? 6.521 14.284 4.943 1.00 79.19 196 PRO A O 1
ATOM 1507 N N . GLY A 1 197 ? 5.644 13.193 6.697 1.00 76.56 197 GLY A N 1
ATOM 1508 C CA . GLY A 1 197 ? 4.662 14.229 7.059 1.00 76.56 197 GLY A CA 1
ATOM 1509 C C . GLY A 1 197 ? 3.212 13.941 6.655 1.00 76.56 197 GLY A C 1
ATOM 1510 O O . GLY A 1 197 ? 2.324 14.704 7.026 1.00 76.56 197 GLY A O 1
ATOM 1511 N N . GLY A 1 198 ? 2.951 12.840 5.944 1.00 82.25 198 GLY A N 1
ATOM 1512 C CA . GLY A 1 198 ? 1.593 12.362 5.670 1.00 82.25 198 GLY A CA 1
ATOM 1513 C C . GLY A 1 198 ? 0.922 11.670 6.865 1.00 82.25 198 GLY A C 1
ATOM 1514 O O . GLY A 1 198 ? 1.518 11.478 7.927 1.00 82.25 198 GLY A O 1
ATOM 1515 N N . VAL A 1 199 ? -0.333 11.249 6.669 1.00 86.25 199 VAL A N 1
ATOM 1516 C CA . VAL A 1 199 ? -1.043 10.386 7.627 1.00 86.25 199 VAL A CA 1
ATOM 1517 C C . VAL A 1 199 ? -0.260 9.073 7.790 1.00 86.25 199 VAL A C 1
ATOM 1519 O O . VAL A 1 199 ? 0.123 8.480 6.778 1.00 86.25 199 VAL A O 1
ATOM 1522 N N . PRO A 1 200 ? -0.017 8.596 9.028 1.00 91.56 200 PRO A N 1
ATOM 1523 C CA . PRO A 1 200 ? 0.652 7.322 9.257 1.00 91.56 200 PRO A CA 1
ATOM 1524 C C . PRO A 1 200 ? 0.005 6.166 8.474 1.00 91.56 200 PRO A C 1
ATOM 1526 O O . PRO A 1 200 ? -1.218 6.127 8.349 1.00 91.56 200 PRO A O 1
ATOM 1529 N N . PRO A 1 201 ? 0.794 5.193 7.986 1.00 92.81 201 PRO A N 1
ATOM 1530 C CA . PRO A 1 201 ? 0.313 4.170 7.054 1.00 92.81 201 PRO A CA 1
ATOM 1531 C C . PRO A 1 201 ? -0.630 3.131 7.682 1.00 92.81 201 PRO A C 1
ATOM 1533 O O . PRO A 1 201 ? -1.319 2.405 6.970 1.00 92.81 201 PRO A O 1
ATOM 1536 N N . PHE A 1 202 ? -0.669 3.032 9.012 1.00 94.50 202 PHE A N 1
ATOM 1537 C CA . PHE A 1 202 ? -1.276 1.911 9.734 1.00 94.50 202 PHE A CA 1
ATOM 1538 C C . PHE A 1 202 ? -2.773 1.668 9.471 1.00 94.50 202 PHE A C 1
ATOM 1540 O O . PHE A 1 202 ? -3.136 0.495 9.358 1.00 94.50 202 PHE A O 1
ATOM 1547 N N . PRO A 1 203 ? -3.638 2.692 9.301 1.00 93.69 203 PRO A N 1
ATOM 1548 C CA . PRO A 1 203 ? -5.024 2.473 8.889 1.00 93.69 203 PRO A CA 1
ATOM 1549 C C . PRO A 1 203 ? -5.110 1.744 7.542 1.00 93.69 203 PRO A C 1
ATOM 1551 O O . PRO A 1 203 ? -5.856 0.778 7.401 1.00 93.69 203 PRO A O 1
ATOM 1554 N N . ARG A 1 204 ? -4.285 2.143 6.564 1.00 93.56 204 ARG A N 1
ATOM 1555 C CA . ARG A 1 204 ? -4.254 1.519 5.235 1.00 93.56 204 ARG A CA 1
ATOM 1556 C C . ARG A 1 204 ? -3.739 0.079 5.288 1.00 93.56 204 ARG A C 1
ATOM 1558 O O . ARG A 1 204 ? -4.300 -0.762 4.586 1.00 93.56 204 ARG A O 1
ATOM 1565 N N . LEU A 1 205 ? -2.731 -0.198 6.125 1.00 94.38 205 LEU A N 1
ATOM 1566 C CA . LEU A 1 205 ? -2.201 -1.554 6.355 1.00 94.38 205 LEU A CA 1
ATOM 1567 C C . LEU A 1 205 ? -3.254 -2.479 6.980 1.00 94.38 205 LEU A C 1
ATOM 1569 O O . LEU A 1 205 ? -3.367 -3.645 6.615 1.00 94.38 205 LEU A O 1
ATOM 1573 N N . ALA A 1 206 ? -4.052 -1.964 7.917 1.00 94.44 206 ALA A N 1
ATOM 1574 C CA . ALA A 1 206 ? -5.129 -2.745 8.510 1.00 94.44 206 ALA A CA 1
ATOM 1575 C C . ALA A 1 206 ? -6.221 -3.077 7.487 1.00 94.44 206 ALA A C 1
ATOM 1577 O O . ALA A 1 206 ? -6.619 -4.230 7.394 1.00 94.44 206 ALA A O 1
ATOM 1578 N N . ILE A 1 207 ? -6.627 -2.111 6.658 1.00 94.81 207 ILE A N 1
ATOM 1579 C CA . ILE A 1 207 ? -7.589 -2.364 5.575 1.00 94.81 207 ILE A CA 1
ATOM 1580 C C . ILE A 1 207 ? -7.050 -3.404 4.586 1.00 94.81 207 ILE A C 1
ATOM 1582 O O . ILE A 1 207 ? -7.784 -4.302 4.195 1.00 94.81 207 ILE A O 1
ATOM 1586 N N . ASN A 1 208 ? -5.770 -3.320 4.196 1.00 95.38 208 ASN A N 1
ATOM 1587 C CA . ASN A 1 208 ? -5.143 -4.329 3.333 1.00 95.38 208 ASN A CA 1
ATOM 1588 C C . ASN A 1 208 ? -5.280 -5.742 3.908 1.00 95.38 208 ASN A C 1
ATOM 1590 O O . ASN A 1 208 ? -5.599 -6.669 3.167 1.00 95.38 208 ASN A O 1
ATOM 1594 N N . ARG A 1 209 ? -5.063 -5.894 5.219 1.00 95.06 209 ARG A N 1
ATOM 1595 C CA . ARG A 1 209 ? -5.209 -7.179 5.905 1.00 95.06 209 ARG A CA 1
ATOM 1596 C C . ARG A 1 209 ? -6.637 -7.708 5.841 1.00 95.06 209 ARG A C 1
ATOM 1598 O O . ARG A 1 209 ? -6.802 -8.882 5.544 1.00 95.06 209 ARG A O 1
ATOM 1605 N N . GLU A 1 210 ? -7.638 -6.867 6.092 1.00 94.88 210 GLU A N 1
ATOM 1606 C CA . GLU A 1 210 ? -9.046 -7.288 6.034 1.00 94.88 210 GLU A CA 1
ATOM 1607 C C . GLU A 1 210 ? -9.464 -7.676 4.608 1.00 94.88 210 GLU A C 1
ATOM 1609 O O . GLU A 1 210 ? -10.110 -8.701 4.410 1.00 94.88 210 GLU A O 1
ATOM 1614 N N . VAL A 1 211 ? -9.022 -6.922 3.593 1.00 95.06 211 VAL A N 1
ATOM 1615 C CA . VAL A 1 211 ? -9.273 -7.261 2.179 1.00 95.06 211 VAL A CA 1
ATOM 1616 C C . VAL A 1 211 ? -8.673 -8.624 1.823 1.00 95.06 211 VAL A C 1
ATOM 1618 O O . VAL A 1 211 ? -9.336 -9.444 1.191 1.00 95.06 211 VAL A O 1
ATOM 1621 N N . ALA A 1 212 ? -7.437 -8.889 2.248 1.00 95.38 212 ALA A N 1
ATOM 1622 C CA . ALA A 1 212 ? -6.774 -10.160 1.980 1.00 95.38 212 ALA A CA 1
ATOM 1623 C C . ALA A 1 212 ? -7.379 -11.326 2.773 1.00 95.38 212 ALA A C 1
ATOM 1625 O O . ALA A 1 212 ? -7.488 -12.424 2.242 1.00 95.38 212 ALA A O 1
ATOM 1626 N N . ALA A 1 213 ? -7.806 -11.091 4.019 1.00 94.50 213 ALA A N 1
ATOM 1627 C CA . ALA A 1 213 ? -8.481 -12.092 4.848 1.00 94.50 213 ALA A CA 1
ATOM 1628 C C . ALA A 1 213 ? -9.844 -12.520 4.277 1.00 94.50 213 ALA A C 1
ATOM 1630 O O . ALA A 1 213 ? -10.317 -13.612 4.582 1.00 94.50 213 ALA A O 1
ATOM 1631 N N . ALA A 1 214 ? -10.456 -11.675 3.445 1.00 93.94 214 ALA A N 1
ATOM 1632 C CA . ALA A 1 214 ? -11.661 -11.974 2.681 1.00 93.94 214 ALA A CA 1
ATOM 1633 C C . ALA A 1 214 ? -11.367 -12.570 1.285 1.00 93.94 214 ALA A C 1
ATOM 1635 O O . ALA A 1 214 ? -12.228 -12.501 0.406 1.00 93.94 214 ALA A O 1
ATOM 1636 N N . ASP A 1 215 ? -10.149 -13.080 1.045 1.00 95.50 215 ASP A N 1
ATOM 1637 C CA . ASP A 1 215 ? -9.684 -13.620 -0.246 1.00 95.50 215 ASP A CA 1
ATOM 1638 C C . ASP A 1 215 ? -9.993 -12.685 -1.428 1.00 95.50 215 ASP A C 1
ATOM 1640 O O . ASP A 1 215 ? -10.375 -13.097 -2.527 1.00 95.50 215 ASP A O 1
ATOM 1644 N N . SER A 1 216 ? -9.866 -11.383 -1.178 1.00 95.25 216 SER A N 1
ATOM 1645 C CA . SER A 1 216 ? -10.296 -10.329 -2.082 1.00 95.25 216 SER A CA 1
ATOM 1646 C C . SER A 1 216 ? -9.150 -9.397 -2.448 1.00 95.25 216 SER A C 1
ATOM 1648 O O . SER A 1 216 ? -8.063 -9.400 -1.869 1.00 95.25 216 SER A O 1
ATOM 1650 N N . LEU A 1 217 ? -9.402 -8.581 -3.463 1.00 95.00 217 LEU A N 1
ATOM 1651 C CA . LEU A 1 217 ? -8.478 -7.603 -3.999 1.00 95.00 217 LEU A CA 1
ATOM 1652 C C . LEU A 1 217 ? -9.177 -6.244 -4.108 1.00 95.00 217 LEU A C 1
ATOM 1654 O O . LEU A 1 217 ? -10.370 -6.198 -4.410 1.00 95.00 217 LEU A O 1
ATOM 1658 N N . PRO A 1 218 ? -8.474 -5.122 -3.878 1.00 95.75 218 PRO A N 1
ATOM 1659 C CA . PRO A 1 218 ? -9.091 -3.813 -4.018 1.00 95.75 218 PRO A CA 1
ATOM 1660 C C . PRO A 1 218 ? -9.353 -3.518 -5.499 1.00 95.75 218 PRO A C 1
ATOM 1662 O O . PRO A 1 218 ? -8.461 -3.637 -6.335 1.00 95.75 218 PRO A O 1
ATOM 1665 N N . ALA A 1 219 ? -10.574 -3.117 -5.828 1.00 94.31 219 ALA A N 1
ATOM 1666 C CA . ALA A 1 219 ? -10.923 -2.561 -7.133 1.00 94.31 219 ALA A CA 1
ATOM 1667 C C . ALA A 1 219 ? -10.860 -1.030 -7.116 1.00 94.31 219 ALA A C 1
ATOM 1669 O O . ALA A 1 219 ? -10.447 -0.398 -8.087 1.00 94.31 219 ALA A O 1
ATOM 1670 N N . GLU A 1 220 ? -11.233 -0.424 -5.991 1.00 94.50 220 GLU A N 1
ATOM 1671 C CA . GLU A 1 220 ? -11.236 1.022 -5.808 1.00 94.50 220 GLU A CA 1
ATOM 1672 C C . GLU A 1 220 ? -10.877 1.341 -4.359 1.00 94.50 220 GLU A C 1
ATOM 1674 O O . GLU A 1 220 ? -11.415 0.725 -3.445 1.00 94.50 220 GLU A O 1
ATOM 1679 N N . VAL A 1 221 ? -9.965 2.285 -4.141 1.00 94.06 221 VAL A N 1
ATOM 1680 C CA . VAL A 1 221 ? -9.590 2.784 -2.814 1.00 94.06 221 VAL A CA 1
ATOM 1681 C C . VAL A 1 221 ? -9.785 4.290 -2.811 1.00 94.06 221 VAL A C 1
ATOM 1683 O O . VAL A 1 221 ? -9.112 5.008 -3.546 1.00 94.06 221 VAL A O 1
ATOM 1686 N N . THR A 1 222 ? -10.680 4.779 -1.966 1.00 93.00 222 THR A N 1
ATOM 1687 C CA . THR A 1 222 ? -10.931 6.205 -1.769 1.00 93.00 222 THR A CA 1
ATOM 1688 C C . THR A 1 222 ? -10.437 6.611 -0.391 1.00 93.00 222 THR A C 1
ATOM 1690 O O . THR A 1 222 ? -10.848 6.036 0.618 1.00 93.00 222 THR A O 1
ATOM 1693 N N . LEU A 1 223 ? -9.574 7.621 -0.344 1.00 91.19 223 LEU A N 1
ATOM 1694 C CA . LEU A 1 223 ? -9.183 8.299 0.885 1.00 91.19 223 LEU A CA 1
ATOM 1695 C C . LEU A 1 223 ? -9.769 9.705 0.873 1.00 91.19 223 LEU A C 1
ATOM 1697 O O . LEU A 1 223 ? -9.346 10.529 0.074 1.00 91.19 223 LEU A O 1
ATOM 1701 N N . GLU A 1 224 ? -10.690 9.988 1.784 1.00 89.75 224 GLU A N 1
ATOM 1702 C CA . GLU A 1 224 ? -11.197 11.334 2.037 1.00 89.75 224 GLU A CA 1
ATOM 1703 C C . GLU A 1 224 ? -10.518 11.893 3.286 1.00 89.75 224 GLU A C 1
ATOM 1705 O O . GLU A 1 224 ? -10.557 11.270 4.352 1.00 89.75 224 GLU A O 1
ATOM 1710 N N . THR A 1 225 ? -9.923 13.079 3.175 1.00 83.81 225 THR A N 1
ATOM 1711 C CA . THR A 1 225 ? -9.382 13.811 4.326 1.00 83.81 225 THR A CA 1
ATOM 1712 C C . THR A 1 225 ? -10.047 15.167 4.434 1.00 83.81 225 THR A C 1
ATOM 1714 O O . THR A 1 225 ? -10.157 15.889 3.447 1.00 83.81 225 THR A O 1
ATOM 1717 N N . ASP A 1 226 ? -10.464 15.532 5.640 1.00 77.81 226 ASP A N 1
ATOM 1718 C CA . ASP A 1 226 ? -10.993 16.857 5.921 1.00 77.81 226 ASP A CA 1
ATOM 1719 C C . ASP A 1 226 ? -9.910 17.727 6.585 1.00 77.81 226 ASP A C 1
ATOM 1721 O O . ASP A 1 226 ? -9.616 17.570 7.777 1.00 77.81 226 ASP A O 1
ATOM 1725 N N . PRO A 1 227 ? -9.315 18.684 5.855 1.00 57.91 227 PRO A N 1
ATOM 1726 C CA . PRO A 1 227 ? -8.293 19.560 6.414 1.00 57.91 227 PRO A CA 1
ATOM 1727 C C . PRO A 1 227 ? -8.835 20.548 7.466 1.00 57.91 227 PRO A C 1
ATOM 1729 O O . PRO A 1 227 ? -8.036 21.181 8.156 1.00 57.91 227 PRO A O 1
ATOM 1732 N N . ARG A 1 228 ? -10.161 20.712 7.617 1.00 48.41 228 ARG A N 1
ATOM 1733 C CA . ARG A 1 228 ? -10.781 21.779 8.432 1.00 48.41 228 ARG A CA 1
ATOM 1734 C C . ARG A 1 228 ? -11.556 21.308 9.667 1.00 48.41 228 ARG A C 1
ATOM 1736 O O . ARG A 1 228 ? -11.897 22.148 10.495 1.00 48.41 228 ARG A O 1
ATOM 1743 N N . GLY A 1 229 ? -11.761 20.009 9.871 1.00 40.53 229 GLY A N 1
ATOM 1744 C CA . GLY A 1 229 ? -12.286 19.485 11.138 1.00 40.53 229 GLY A CA 1
ATOM 1745 C C . GLY A 1 229 ? -13.800 19.565 11.337 1.00 40.53 229 GLY A C 1
ATOM 1746 O O . GLY A 1 229 ? -14.250 19.656 12.478 1.00 40.53 229 GLY A O 1
ATOM 1747 N N . GLY A 1 230 ? -14.590 19.475 10.272 1.00 34.56 230 GLY A N 1
ATOM 1748 C CA . GLY A 1 230 ? -16.032 19.285 10.333 1.00 34.56 230 GLY A CA 1
ATOM 1749 C C . GLY A 1 230 ? -16.515 18.317 9.255 1.00 34.56 230 GLY A C 1
ATOM 1750 O O . GLY A 1 230 ? -16.531 18.655 8.077 1.00 34.56 230 GLY A O 1
ATOM 1751 N N . PHE A 1 231 ? -17.057 17.165 9.664 1.00 42.00 231 PHE A N 1
ATOM 1752 C CA . PHE A 1 231 ? -17.907 16.313 8.815 1.00 42.00 231 PHE A CA 1
ATOM 1753 C C . PHE A 1 231 ? -19.273 16.979 8.517 1.00 42.00 231 PHE A C 1
ATOM 1755 O O . PHE A 1 231 ? -20.319 16.347 8.628 1.00 42.00 231 PHE A O 1
ATOM 1762 N N . LEU A 1 232 ? -19.286 18.272 8.181 1.00 38.72 232 LEU A N 1
ATOM 1763 C CA . LEU A 1 232 ? -20.468 19.040 7.802 1.00 38.72 232 LEU A CA 1
ATOM 1764 C C . LEU A 1 232 ? -20.084 20.041 6.695 1.00 38.72 232 LEU A C 1
ATOM 1766 O O . LEU A 1 232 ? -19.529 21.102 6.965 1.00 38.72 232 LEU A O 1
ATOM 1770 N N . ASN A 1 233 ? -20.440 19.699 5.453 1.00 34.28 233 ASN A N 1
ATOM 1771 C CA . ASN A 1 233 ? -20.598 20.604 4.303 1.00 34.28 233 ASN A CA 1
ATOM 1772 C C . ASN A 1 233 ? -19.351 21.343 3.759 1.00 34.28 233 ASN A C 1
ATOM 1774 O O . ASN A 1 233 ? -19.388 22.564 3.595 1.00 34.28 233 ASN A O 1
ATOM 1778 N N . ALA A 1 234 ? -18.288 20.633 3.367 1.00 29.50 234 ALA A N 1
ATOM 1779 C CA . ALA A 1 234 ? -17.238 21.193 2.501 1.00 29.50 234 ALA A CA 1
ATOM 1780 C C . ALA A 1 234 ? -16.821 20.189 1.405 1.00 29.50 234 ALA A C 1
ATOM 1782 O O . ALA A 1 234 ? -16.881 18.985 1.662 1.00 29.50 234 ALA A O 1
ATOM 1783 N N . PRO A 1 235 ? -16.426 20.651 0.197 1.00 32.69 235 PRO A N 1
ATOM 1784 C CA . PRO A 1 235 ? -15.991 19.766 -0.880 1.00 32.69 235 PRO A CA 1
ATOM 1785 C C . PRO A 1 235 ? -14.724 19.025 -0.445 1.00 32.69 235 PRO A C 1
ATOM 1787 O O . PRO A 1 235 ? -13.776 19.629 0.061 1.00 32.69 235 PRO A O 1
ATOM 1790 N N . LEU A 1 236 ? -14.765 17.704 -0.582 1.00 36.66 236 LEU A N 1
ATOM 1791 C CA . LEU A 1 236 ? -13.750 16.782 -0.094 1.00 36.66 236 LEU A CA 1
ATOM 1792 C C . LEU A 1 236 ? -12.554 16.798 -1.052 1.00 36.66 236 LEU A C 1
ATOM 1794 O O . LEU A 1 236 ? -12.727 16.619 -2.253 1.00 36.66 236 LEU A O 1
ATOM 1798 N N . ALA A 1 237 ? -11.344 16.993 -0.524 1.00 43.78 237 ALA A N 1
ATOM 1799 C CA . ALA A 1 237 ? -10.129 16.608 -1.232 1.00 43.78 237 ALA A CA 1
ATOM 1800 C C . ALA A 1 237 ? -9.891 15.128 -0.920 1.00 43.78 237 ALA A C 1
ATOM 1802 O O . ALA A 1 237 ? -9.761 14.748 0.252 1.00 43.78 237 ALA A O 1
ATOM 1803 N N . GLY A 1 238 ? -9.915 14.290 -1.950 1.00 41.88 238 GLY A N 1
ATOM 1804 C CA . GLY A 1 238 ? -9.784 12.851 -1.799 1.00 41.88 238 GLY A CA 1
ATOM 1805 C C . GLY A 1 238 ? -8.833 12.274 -2.827 1.00 41.88 238 GLY A C 1
ATOM 1806 O O . GLY A 1 238 ? -8.807 12.724 -3.961 1.00 41.88 238 GLY A O 1
ATOM 1807 N N . VAL A 1 239 ? -8.048 11.278 -2.440 1.00 54.34 239 VAL A N 1
ATOM 1808 C CA . VAL A 1 239 ? -7.253 10.514 -3.403 1.00 54.34 239 VAL A CA 1
ATOM 1809 C C . VAL A 1 239 ? -8.045 9.269 -3.754 1.00 54.34 239 VAL A C 1
ATOM 1811 O O . VAL A 1 239 ? -8.364 8.468 -2.869 1.00 54.34 239 VAL A O 1
ATOM 1814 N N . LEU A 1 240 ? -8.367 9.115 -5.036 1.00 53.25 240 LEU A N 1
ATOM 1815 C CA . LEU A 1 240 ? -9.013 7.923 -5.562 1.00 53.25 240 LEU A CA 1
ATOM 1816 C C . LEU A 1 240 ? -7.979 7.080 -6.295 1.00 53.25 240 LEU A C 1
ATOM 1818 O O . LEU A 1 240 ? -7.334 7.552 -7.222 1.00 53.25 240 LEU A O 1
ATOM 1822 N N . GLN A 1 241 ? -7.835 5.826 -5.898 1.00 60.50 241 GLN A N 1
ATOM 1823 C CA . GLN A 1 241 ? -7.018 4.852 -6.597 1.00 60.50 241 GLN A CA 1
ATOM 1824 C C . GLN A 1 241 ? -7.937 3.795 -7.206 1.00 60.50 241 GLN A C 1
ATOM 1826 O O . GLN A 1 241 ? -8.567 3.026 -6.480 1.00 60.50 241 GLN A O 1
ATOM 1831 N N . ARG A 1 242 ? -8.012 3.747 -8.534 1.00 63.56 242 ARG A N 1
ATOM 1832 C CA . ARG A 1 242 ? -8.775 2.739 -9.275 1.00 63.56 242 ARG A CA 1
ATOM 1833 C C . ARG A 1 242 ? -7.834 1.666 -9.796 1.00 63.56 242 ARG A C 1
ATOM 1835 O O . ARG A 1 242 ? -6.771 1.993 -10.317 1.00 63.56 242 ARG A O 1
ATOM 1842 N N . GLN A 1 243 ? -8.237 0.405 -9.675 1.00 69.06 243 GLN A N 1
ATOM 1843 C CA . GLN A 1 243 ? -7.503 -0.724 -10.232 1.00 69.06 243 GLN A CA 1
ATOM 1844 C C . GLN A 1 243 ? -8.253 -1.353 -11.396 1.00 69.06 243 GLN A C 1
ATOM 1846 O O . GLN A 1 243 ? -9.405 -1.763 -11.265 1.00 69.06 243 GLN A O 1
ATOM 1851 N N . LEU A 1 244 ? -7.571 -1.464 -12.530 1.00 54.81 244 LEU A N 1
ATOM 1852 C CA . LEU A 1 244 ? -8.013 -2.204 -13.702 1.00 54.81 244 LEU A CA 1
ATOM 1853 C C . LEU A 1 244 ? -7.205 -3.503 -13.770 1.00 54.81 244 LEU A C 1
ATOM 1855 O O . LEU A 1 244 ? -5.988 -3.514 -13.584 1.00 54.81 244 LEU A O 1
ATOM 1859 N N . ARG A 1 245 ? -7.888 -4.627 -13.984 1.00 44.66 245 ARG A N 1
ATOM 1860 C CA . ARG A 1 245 ? -7.271 -5.959 -14.038 1.00 44.66 245 ARG A CA 1
ATOM 1861 C C . ARG A 1 245 ? -7.550 -6.584 -15.396 1.00 44.66 245 ARG A C 1
ATOM 1863 O O . ARG A 1 245 ? -8.674 -6.511 -15.885 1.00 44.66 245 ARG A O 1
ATOM 1870 N N . SER A 1 246 ? -6.536 -7.217 -15.971 1.00 37.38 246 SER A N 1
ATOM 1871 C CA . SER A 1 246 ? -6.687 -8.199 -17.046 1.00 37.38 246 SER A CA 1
ATOM 1872 C C . SER A 1 246 ? -6.085 -9.515 -16.561 1.00 37.38 246 SER A C 1
ATOM 1874 O O . SER A 1 246 ? -5.023 -9.506 -15.935 1.00 37.38 246 SER A O 1
ATOM 1876 N N . VAL A 1 247 ? -6.829 -10.601 -16.777 1.00 39.69 247 VAL A N 1
ATOM 1877 C CA . VAL A 1 247 ? -6.360 -11.987 -16.639 1.00 39.69 247 VAL A CA 1
ATOM 1878 C C . VAL A 1 247 ? -5.846 -12.415 -18.001 1.00 39.69 247 VAL A C 1
ATOM 1880 O O . VAL A 1 247 ? -6.587 -12.164 -18.983 1.00 39.69 247 VAL A O 1
#

Foldseek 3Di:
DDDDDDDDDDDDDDDDDDDDDDPPPPPPPPPPLQKWWKKKFKPKAPDPHGQWIWIWIGDPLKIKIWIDGDPDPPPPPQDQDPVRRQTKIWIDRVVQQWIWIARPVVRDIDIDGNVNLVVVLVVQLVVQCVDPDQQSNVLSDDACQVQWDDDPQWIWHDGQQKIKIFGKDAAPFLVVLVSVLVVQLVVLSVCCVVDPDDRRSRVVNNVSVVQSVVNIDTQKMKMWGDPPGDPPDDRTTIMIMGIDTDD

Mean predicted aligned error: 12.56 Å

Radius of gyration: 27.45 Å; Cα contacts (8 Å, |Δi|>4): 407; chains: 1; bounding box: 45×96×67 Å